Protein AF-A0AAN9W3Y9-F1 (afdb_monomer)

Nearest PDB structures (foldseek):
  2h1z-assembly1_A  TM=6.717E-01  e=9.725E-01  Hadronyche versuta
  8e1z-assembly2_B  TM=3.788E-01  e=1.499E-01  Plasmodium falciparum
  8d5a-assembly1_C  TM=2.748E-01  e=4.518E+00  Severe acute respiratory syndrome coronavirus 2

Sequence (240 aa):
MSLVCRLLEVGAVTRLLPKFPVCLLTHLLNYNVTKTMSKLNMAHFSSMLLVLIFQISLLSAQQGHECSKDRPCGIHQNCYVGYCVCDPGYIRESRNCFPVRKYGEGCYYDEQCIDHRMSCQEETTENNNTRKTCRCDKFHEWNEVTQDCVNTVNITVLLDSLVGKDISVGVMKEADTVFQTLGWAGIAIIVLLVLVAVGLLIYGCCLYECYERCTRDSQTLSRCPPTCANYRRADFSSVT

pLDDT: mean 71.16, std 18.4, range [38.62, 95.81]

Structure (mmCIF, N/CA/C/O backbone):
data_AF-A0AAN9W3Y9-F1
#
_entry.id   AF-A0AAN9W3Y9-F1
#
loop_
_atom_site.group_PDB
_atom_site.id
_atom_site.type_symbol
_atom_site.label_atom_id
_atom_site.label_alt_id
_atom_site.label_comp_id
_atom_site.label_asym_id
_atom_site.label_entity_id
_atom_site.label_seq_id
_atom_site.pdbx_PDB_ins_code
_atom_site.Cartn_x
_atom_site.Cartn_y
_atom_site.Cartn_z
_atom_site.occupancy
_atom_site.B_iso_or_equiv
_atom_site.auth_seq_id
_atom_site.auth_comp_id
_atom_site.auth_asym_id
_atom_site.auth_atom_id
_atom_site.pdbx_PDB_model_num
ATOM 1 N N . MET A 1 1 ? 18.340 14.248 -45.969 1.00 51.19 1 MET A N 1
ATOM 2 C CA . MET A 1 1 ? 18.880 14.958 -44.787 1.00 51.19 1 MET A CA 1
ATOM 3 C C . MET A 1 1 ? 17.744 15.146 -43.783 1.00 51.19 1 MET A C 1
ATOM 5 O O . MET A 1 1 ? 16.895 16.002 -44.001 1.00 51.19 1 MET A O 1
ATOM 9 N N . SER A 1 2 ? 17.646 14.277 -42.767 1.00 44.22 2 SER A N 1
ATOM 10 C CA . SER A 1 2 ? 16.580 14.365 -41.752 1.00 44.22 2 SER A CA 1
ATOM 11 C C . SER A 1 2 ? 16.676 15.707 -41.021 1.00 44.22 2 SER A C 1
ATOM 13 O O . SER A 1 2 ? 17.778 16.128 -40.659 1.00 44.22 2 SER A O 1
ATOM 15 N N . LEU A 1 3 ? 15.539 16.384 -40.827 1.00 50.84 3 LEU A N 1
ATOM 16 C CA . LEU A 1 3 ? 15.435 17.711 -40.203 1.00 50.84 3 LEU A CA 1
ATOM 17 C C . LEU A 1 3 ? 16.182 17.785 -38.854 1.00 50.84 3 LEU A C 1
ATOM 19 O O . LEU A 1 3 ? 16.678 18.840 -38.479 1.00 50.84 3 LEU A O 1
ATOM 23 N N . VAL A 1 4 ? 16.320 16.643 -38.171 1.00 53.28 4 VAL A N 1
ATOM 24 C CA . VAL A 1 4 ? 16.994 16.483 -36.876 1.00 53.28 4 VAL A CA 1
ATOM 25 C C . VAL A 1 4 ? 18.516 16.687 -36.956 1.00 53.28 4 VAL A C 1
ATOM 27 O O . VAL A 1 4 ? 19.040 17.453 -36.151 1.00 53.28 4 VAL A O 1
ATOM 30 N N . CYS A 1 5 ? 19.238 16.106 -37.935 1.00 51.50 5 CYS A N 1
ATOM 31 C CA . CYS A 1 5 ? 20.687 16.379 -38.060 1.00 51.50 5 CYS A CA 1
ATOM 32 C C . CYS A 1 5 ? 20.916 17.846 -38.543 1.00 51.50 5 CYS A C 1
ATOM 34 O O . CYS A 1 5 ? 21.934 18.435 -38.200 1.00 51.50 5 CYS A O 1
ATOM 36 N N . ARG A 1 6 ? 19.956 18.484 -39.253 1.00 55.88 6 ARG A N 1
ATOM 37 C CA . ARG A 1 6 ? 20.012 19.934 -39.587 1.00 55.88 6 ARG A CA 1
ATOM 38 C C . ARG A 1 6 ? 19.732 20.845 -38.390 1.00 55.88 6 ARG A C 1
ATOM 40 O O . ARG A 1 6 ? 20.367 21.880 -38.260 1.00 55.88 6 ARG A O 1
ATOM 47 N N . LEU A 1 7 ? 18.795 20.492 -37.513 1.00 50.19 7 LEU A N 1
ATOM 48 C CA . LEU A 1 7 ? 18.476 21.296 -36.325 1.00 50.19 7 LEU A CA 1
ATOM 49 C C . LEU A 1 7 ? 19.638 21.333 -35.319 1.00 50.19 7 LEU A C 1
ATOM 51 O O . LEU A 1 7 ? 19.843 22.358 -34.673 1.00 50.19 7 LEU A O 1
ATOM 55 N N . LEU A 1 8 ? 20.452 20.275 -35.261 1.00 49.50 8 LEU A N 1
ATOM 56 C CA . LEU A 1 8 ? 21.717 20.255 -34.514 1.00 49.50 8 LEU A CA 1
ATOM 57 C C . LEU A 1 8 ? 22.780 21.217 -35.081 1.00 49.50 8 LEU A C 1
ATOM 59 O O . LEU A 1 8 ? 23.588 21.733 -34.316 1.00 49.50 8 LEU A O 1
ATOM 63 N N . GLU A 1 9 ? 22.753 21.524 -36.381 1.00 48.84 9 GLU A N 1
ATOM 64 C CA . GLU A 1 9 ? 23.597 22.572 -36.985 1.00 48.84 9 GLU A CA 1
ATOM 65 C C . GLU A 1 9 ? 23.070 23.996 -36.734 1.00 48.84 9 GLU A C 1
ATOM 67 O O . GLU A 1 9 ? 23.839 24.956 -36.776 1.00 48.84 9 GLU A O 1
ATOM 72 N N . VAL A 1 10 ? 21.766 24.160 -36.480 1.00 50.09 10 VAL A N 1
ATOM 73 C CA . VAL A 1 10 ? 21.108 25.479 -36.372 1.00 50.09 10 VAL A CA 1
ATOM 74 C C . VAL A 1 10 ? 21.000 25.969 -34.914 1.00 50.09 10 VAL A C 1
ATOM 76 O O . VAL A 1 10 ? 20.687 27.136 -34.674 1.00 50.09 10 VAL A O 1
ATOM 79 N N . GLY A 1 11 ? 21.344 25.131 -33.928 1.00 43.09 11 GLY A N 1
ATOM 80 C CA . GLY A 1 11 ? 21.477 25.505 -32.515 1.00 43.09 11 GLY A CA 1
ATOM 81 C C . GLY A 1 11 ? 22.595 26.529 -32.280 1.00 43.09 11 GLY A C 1
ATOM 82 O O . GLY A 1 11 ? 23.762 26.189 -32.111 1.00 43.09 11 GLY A O 1
ATOM 83 N N . ALA A 1 12 ? 22.222 27.806 -32.274 1.00 42.72 12 ALA A N 1
ATOM 84 C CA . ALA A 1 12 ? 23.080 28.986 -32.270 1.00 42.72 12 ALA A CA 1
ATOM 85 C C . ALA A 1 12 ? 23.828 29.263 -30.943 1.00 42.72 12 ALA A C 1
ATOM 87 O O . ALA A 1 12 ? 23.683 30.340 -30.370 1.00 42.72 12 ALA A O 1
ATOM 88 N N . VAL A 1 13 ? 24.666 28.334 -30.465 1.00 42.97 13 VAL A N 1
ATOM 89 C CA . VAL A 1 13 ? 25.552 28.552 -29.290 1.00 42.97 13 VAL A CA 1
ATOM 90 C C . VAL A 1 13 ? 27.039 28.299 -29.605 1.00 42.97 13 VAL A C 1
ATOM 92 O O . VAL A 1 13 ? 27.888 28.295 -28.725 1.00 42.97 13 VAL A O 1
ATOM 95 N N . THR A 1 14 ? 27.418 28.152 -30.877 1.00 40.69 14 THR A N 1
ATOM 96 C CA . THR A 1 14 ? 28.811 27.826 -31.260 1.00 40.69 14 THR A CA 1
ATOM 97 C C . THR A 1 14 ? 29.412 28.745 -32.325 1.00 40.69 14 THR A C 1
ATOM 99 O O . THR A 1 14 ? 30.357 28.371 -33.012 1.00 40.69 14 THR A O 1
ATOM 102 N N . ARG A 1 15 ? 28.953 30.001 -32.441 1.00 42.53 15 ARG A N 1
ATOM 103 C CA . ARG A 1 15 ? 29.534 30.978 -33.393 1.00 42.53 15 ARG A CA 1
ATOM 104 C C . ARG A 1 15 ? 30.937 31.507 -33.036 1.00 42.53 15 ARG A C 1
ATOM 106 O O . ARG A 1 15 ? 31.424 32.389 -33.733 1.00 42.53 15 ARG A O 1
ATOM 113 N N . LEU A 1 16 ? 31.605 30.981 -32.007 1.00 40.59 16 LEU A N 1
ATOM 114 C CA . LEU A 1 16 ? 32.949 31.427 -31.597 1.00 40.59 16 LEU A CA 1
ATOM 115 C C . LEU A 1 16 ? 34.022 30.332 -31.568 1.00 40.59 16 LEU A C 1
ATOM 117 O O . LEU A 1 16 ? 35.158 30.619 -31.204 1.00 40.59 16 LEU A O 1
ATOM 121 N N . LEU A 1 17 ? 33.717 29.106 -31.997 1.00 38.62 17 LEU A N 1
ATOM 122 C CA . LEU A 1 17 ? 34.741 28.074 -32.159 1.00 38.62 17 LEU A CA 1
ATOM 123 C C . LEU A 1 17 ? 34.989 27.828 -33.653 1.00 38.62 17 LEU A C 1
ATOM 125 O O . LEU A 1 17 ? 34.027 27.642 -34.404 1.00 38.62 17 LEU A O 1
ATOM 129 N N . PRO A 1 18 ? 36.256 27.860 -34.115 1.00 41.28 18 PRO A N 1
ATOM 130 C CA . PRO A 1 18 ? 36.583 27.548 -35.499 1.00 41.28 18 PRO A CA 1
ATOM 131 C C . PRO A 1 18 ? 36.030 26.167 -35.835 1.00 41.28 18 PRO A C 1
ATOM 133 O O . PRO A 1 18 ? 35.966 25.309 -34.956 1.00 41.28 18 PRO A O 1
ATOM 136 N N . LYS A 1 19 ? 35.622 25.987 -37.099 1.00 44.31 19 LYS A N 1
ATOM 137 C CA . LYS A 1 19 ? 35.119 24.744 -37.706 1.00 44.31 19 LYS A CA 1
ATOM 138 C C . LYS A 1 19 ? 36.128 23.602 -37.535 1.00 44.31 19 LYS A C 1
ATOM 140 O O . LYS A 1 19 ? 36.778 23.175 -38.483 1.00 44.31 19 LYS A O 1
ATOM 145 N N . PHE A 1 20 ? 36.279 23.117 -36.315 1.00 42.59 20 PHE A N 1
ATOM 146 C CA . PHE A 1 20 ? 36.909 21.856 -36.032 1.00 42.59 20 PHE A CA 1
ATOM 147 C C . PHE A 1 20 ? 35.916 20.798 -36.490 1.00 42.59 20 PHE A C 1
ATOM 149 O O . PHE A 1 20 ? 34.738 20.879 -36.130 1.00 42.59 20 PHE A O 1
ATOM 156 N N . PRO A 1 21 ? 36.341 19.830 -37.311 1.00 50.56 21 PRO A N 1
ATOM 157 C CA . PRO A 1 21 ? 35.487 18.722 -37.677 1.00 50.56 21 PRO A CA 1
ATOM 158 C C . PRO A 1 21 ? 35.096 18.015 -36.382 1.00 50.56 21 PRO A C 1
ATOM 160 O O . PRO A 1 21 ? 35.896 17.295 -35.788 1.00 50.56 21 PRO A O 1
ATOM 163 N N . VAL A 1 22 ? 33.862 18.242 -35.932 1.00 47.38 22 VAL A N 1
ATOM 164 C CA . VAL A 1 22 ? 33.275 17.553 -34.780 1.00 47.38 22 VAL A CA 1
ATOM 165 C C . VAL A 1 22 ? 33.355 16.049 -35.020 1.00 47.38 22 VAL A C 1
ATOM 167 O O . VAL A 1 22 ? 33.666 15.332 -34.086 1.00 47.38 22 VAL A O 1
ATOM 170 N N . CYS A 1 23 ? 33.277 15.603 -36.283 1.00 45.44 23 CYS A N 1
ATOM 171 C CA . CYS A 1 23 ? 33.573 14.232 -36.701 1.00 45.44 23 CYS A CA 1
ATOM 172 C C . CYS A 1 23 ? 35.001 13.754 -36.395 1.00 45.44 23 CYS A C 1
ATOM 174 O O . CYS A 1 23 ? 35.177 12.575 -36.114 1.00 45.44 23 CYS A O 1
ATOM 176 N N . LEU A 1 24 ? 36.021 14.619 -36.450 1.00 46.16 24 LEU A N 1
ATOM 177 C CA . LEU A 1 24 ? 37.417 14.271 -36.155 1.00 46.16 24 LEU A CA 1
ATOM 178 C C . LEU A 1 24 ? 37.706 14.325 -34.653 1.00 46.16 24 LEU A C 1
ATOM 180 O O . LEU A 1 24 ? 38.486 13.517 -34.166 1.00 46.16 24 LEU A O 1
ATOM 184 N N . LEU A 1 25 ? 37.062 15.236 -33.913 1.00 46.44 25 LEU A N 1
ATOM 185 C CA . LEU A 1 25 ? 37.156 15.269 -32.453 1.00 46.44 25 LEU A CA 1
ATOM 186 C C . LEU A 1 25 ? 36.370 14.108 -31.833 1.00 46.44 25 LEU A C 1
ATOM 188 O O . LEU A 1 25 ? 36.886 13.461 -30.927 1.00 46.44 25 LEU A O 1
ATOM 192 N N . THR A 1 26 ? 35.199 13.753 -32.380 1.00 49.53 26 THR A N 1
ATOM 193 C CA . THR A 1 26 ? 34.568 12.465 -32.090 1.00 49.53 26 THR A CA 1
ATOM 194 C C . THR A 1 26 ? 35.439 11.339 -32.598 1.00 49.53 26 THR A C 1
ATOM 196 O O . THR A 1 26 ? 35.610 10.413 -31.847 1.00 49.53 26 THR A O 1
ATOM 199 N N . HIS A 1 27 ? 36.089 11.375 -33.764 1.00 49.50 27 HIS A N 1
ATOM 200 C CA . HIS A 1 27 ? 37.000 10.285 -34.143 1.00 49.50 27 HIS A CA 1
ATOM 201 C C . HIS A 1 27 ? 38.214 10.160 -33.220 1.00 49.50 27 HIS A C 1
ATOM 203 O O . HIS A 1 27 ? 38.651 9.044 -33.012 1.00 49.50 27 HIS A O 1
ATOM 209 N N . LEU A 1 28 ? 38.756 11.235 -32.643 1.00 46.84 28 LEU A N 1
ATOM 210 C CA . LEU A 1 28 ? 39.920 11.189 -31.748 1.00 46.84 28 LEU A CA 1
ATOM 211 C C . LEU A 1 28 ? 39.535 10.822 -30.310 1.00 46.84 28 LEU A C 1
ATOM 213 O O . LEU A 1 28 ? 40.191 9.973 -29.704 1.00 46.84 28 LEU A O 1
ATOM 217 N N . LEU A 1 29 ? 38.436 11.378 -29.789 1.00 46.56 29 LEU A N 1
ATOM 218 C CA . LEU A 1 29 ? 37.853 10.951 -28.514 1.00 46.56 29 LEU A CA 1
ATOM 219 C C . LEU A 1 29 ? 37.338 9.515 -28.624 1.00 46.56 29 LEU A C 1
ATOM 221 O O . LEU A 1 29 ? 37.625 8.699 -27.760 1.00 46.56 29 LEU A O 1
ATOM 225 N N . ASN A 1 30 ? 36.690 9.159 -29.730 1.00 45.97 30 ASN A N 1
ATOM 226 C CA . ASN A 1 30 ? 36.226 7.809 -30.011 1.00 45.97 30 ASN A CA 1
ATOM 227 C C . ASN A 1 30 ? 37.384 6.890 -30.397 1.00 45.97 30 ASN A C 1
ATOM 229 O O . ASN A 1 30 ? 37.243 5.720 -30.147 1.00 45.97 30 ASN A O 1
ATOM 233 N N . TYR A 1 31 ? 38.542 7.314 -30.914 1.00 44.75 31 TYR A N 1
ATOM 234 C CA . TYR A 1 31 ? 39.675 6.398 -31.156 1.00 44.75 31 TYR A CA 1
ATOM 235 C C . TYR A 1 31 ? 40.384 6.039 -29.850 1.00 44.75 31 TYR A C 1
ATOM 237 O O . TYR A 1 31 ? 40.723 4.879 -29.649 1.00 44.75 31 TYR A O 1
ATOM 245 N N . ASN A 1 32 ? 40.533 6.978 -28.909 1.00 42.16 32 ASN A N 1
ATOM 246 C CA . ASN A 1 32 ? 41.051 6.642 -27.579 1.00 42.16 32 ASN A CA 1
ATOM 247 C C . ASN A 1 32 ? 40.013 5.916 -26.708 1.00 42.16 32 ASN A C 1
ATOM 249 O O . ASN A 1 32 ? 40.383 4.975 -26.003 1.00 42.16 32 ASN A O 1
ATOM 253 N N . VAL A 1 33 ? 38.723 6.262 -26.813 1.00 48.00 33 VAL A N 1
ATOM 254 C CA . VAL A 1 33 ? 37.630 5.578 -26.099 1.00 48.00 33 VAL A CA 1
ATOM 255 C C . VAL A 1 33 ? 37.270 4.238 -26.746 1.00 48.00 33 VAL A C 1
ATOM 257 O O . VAL A 1 33 ? 37.051 3.293 -26.017 1.00 48.00 33 VAL A O 1
ATOM 260 N N . THR A 1 34 ? 37.304 4.055 -28.069 1.00 41.84 34 THR A N 1
ATOM 261 C CA . THR A 1 34 ? 37.117 2.735 -28.725 1.00 41.84 34 THR A CA 1
ATOM 262 C C . THR A 1 34 ? 38.372 1.890 -28.714 1.00 41.84 34 THR A C 1
ATOM 264 O O . THR A 1 34 ? 38.258 0.677 -28.786 1.00 41.84 34 THR A O 1
ATOM 267 N N . LYS A 1 35 ? 39.581 2.432 -28.559 1.00 44.78 35 LYS A N 1
ATOM 268 C CA . LYS A 1 35 ? 40.756 1.583 -28.306 1.00 44.78 35 LYS A CA 1
ATOM 269 C C . LYS A 1 35 ? 40.774 1.054 -26.868 1.00 44.78 35 LYS A C 1
ATOM 271 O O . LYS A 1 35 ? 41.280 -0.041 -26.633 1.00 44.78 35 LYS A O 1
ATOM 276 N N . THR A 1 36 ? 40.161 1.776 -25.926 1.00 46.09 36 THR A N 1
ATOM 277 C CA . THR A 1 36 ? 39.911 1.284 -24.560 1.00 46.09 36 THR A CA 1
ATOM 278 C C . THR A 1 36 ? 38.614 0.464 -24.451 1.00 46.09 36 THR A C 1
ATOM 280 O O . THR A 1 36 ? 38.612 -0.553 -23.765 1.00 46.09 36 THR A O 1
ATOM 283 N N . MET A 1 37 ? 37.561 0.791 -25.208 1.00 41.16 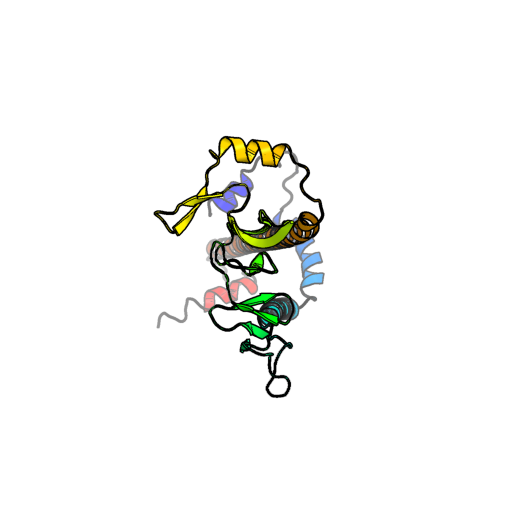37 MET A N 1
ATOM 284 C CA . MET A 1 37 ? 36.272 0.079 -25.228 1.00 41.16 37 MET A CA 1
ATOM 285 C C . MET A 1 37 ? 36.172 -1.067 -26.240 1.00 41.16 37 MET A C 1
ATOM 287 O O . MET A 1 37 ? 35.372 -1.957 -26.026 1.00 41.16 37 MET A O 1
ATOM 291 N N . SER A 1 38 ? 36.994 -1.151 -27.290 1.00 44.69 38 SER A N 1
ATOM 292 C CA . SER A 1 38 ? 37.048 -2.355 -28.151 1.00 44.69 38 SER A CA 1
ATOM 293 C C . SER A 1 38 ? 37.848 -3.490 -27.515 1.00 44.69 38 SER A C 1
ATOM 295 O O . SER A 1 38 ? 37.688 -4.640 -27.911 1.00 44.69 38 SER A O 1
ATOM 297 N N . LYS A 1 39 ? 38.649 -3.198 -26.479 1.00 47.09 39 LYS A N 1
ATOM 298 C CA . LYS A 1 39 ? 39.138 -4.218 -25.538 1.00 47.09 39 LYS A CA 1
ATOM 299 C C . LYS A 1 39 ? 38.108 -4.575 -24.467 1.00 47.09 39 LYS A C 1
ATOM 301 O O . LYS A 1 39 ? 38.186 -5.659 -23.896 1.00 47.09 39 LYS A O 1
ATOM 306 N N . LEU A 1 40 ? 37.131 -3.706 -24.217 1.00 46.84 40 LEU A N 1
ATOM 307 C CA . LEU A 1 40 ? 35.976 -4.011 -23.384 1.00 46.84 40 LEU A CA 1
ATOM 308 C C . LEU A 1 40 ? 34.909 -4.675 -24.269 1.00 46.84 40 LEU A C 1
ATOM 310 O O . LEU A 1 40 ? 33.970 -4.037 -24.728 1.00 46.84 40 LEU A O 1
ATOM 314 N N . ASN A 1 41 ? 35.124 -5.960 -24.572 1.00 52.41 41 ASN A N 1
ATOM 315 C CA . ASN A 1 41 ? 34.260 -6.805 -25.403 1.00 52.41 41 ASN A CA 1
ATOM 316 C C . ASN A 1 41 ? 32.779 -6.383 -25.358 1.00 52.41 41 ASN A C 1
ATOM 318 O O . ASN A 1 41 ? 32.174 -6.386 -24.287 1.00 52.41 41 ASN A O 1
ATOM 322 N N . MET A 1 42 ? 32.146 -6.158 -26.515 1.00 54.19 42 MET A N 1
ATOM 323 C CA . MET A 1 42 ? 30.677 -6.065 -26.595 1.00 54.19 42 MET A CA 1
ATOM 324 C C . MET A 1 42 ? 29.980 -7.285 -25.956 1.00 54.19 42 MET A C 1
ATOM 326 O O . MET A 1 42 ? 28.866 -7.167 -25.450 1.00 54.19 42 MET A O 1
ATOM 330 N N . ALA A 1 43 ? 30.663 -8.436 -25.893 1.00 54.66 43 ALA A N 1
ATOM 331 C CA . ALA A 1 43 ? 30.210 -9.609 -25.148 1.00 54.66 43 ALA A CA 1
ATOM 332 C C . ALA A 1 43 ? 30.074 -9.353 -23.632 1.00 54.66 43 ALA A C 1
ATOM 334 O O . ALA A 1 43 ? 29.143 -9.863 -23.016 1.00 54.66 43 ALA A O 1
ATOM 335 N N . HIS A 1 44 ? 30.934 -8.523 -23.029 1.00 55.00 44 HIS A N 1
ATOM 336 C CA . HIS A 1 44 ? 30.815 -8.143 -21.619 1.00 55.00 44 HIS A CA 1
ATOM 337 C C . HIS A 1 44 ? 29.645 -7.191 -21.369 1.00 55.00 44 HIS A C 1
AT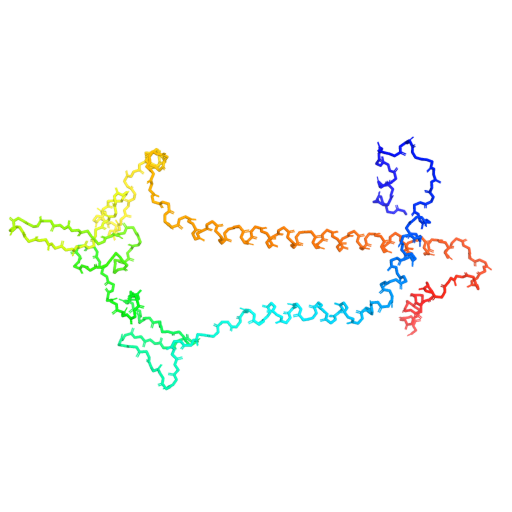OM 339 O O . HIS A 1 44 ? 29.006 -7.309 -20.332 1.00 55.00 44 HIS A O 1
ATOM 345 N N . PHE A 1 45 ? 29.313 -6.300 -22.307 1.00 58.94 45 PHE A N 1
ATOM 346 C CA . PHE A 1 45 ? 28.168 -5.395 -22.149 1.00 58.94 45 PHE A CA 1
ATOM 347 C C . PHE A 1 45 ? 26.828 -6.129 -22.291 1.00 58.94 45 PHE A C 1
ATOM 349 O O . PHE A 1 45 ? 25.928 -5.927 -21.480 1.00 58.94 45 PHE A O 1
ATOM 356 N N . SER A 1 46 ? 26.715 -7.040 -23.264 1.00 61.62 46 SER A N 1
ATOM 357 C CA . SER A 1 46 ? 25.545 -7.919 -23.396 1.00 61.62 46 SER A CA 1
ATOM 358 C C . SER A 1 46 ? 25.412 -8.868 -22.197 1.00 61.62 46 SER A C 1
ATOM 360 O O . SER A 1 46 ? 24.315 -9.035 -21.668 1.00 61.62 46 SER A O 1
ATOM 362 N N . SER A 1 47 ? 26.529 -9.411 -21.699 1.00 65.12 47 SER A N 1
ATOM 363 C CA . SER A 1 47 ? 26.566 -10.229 -20.482 1.00 65.12 47 SER A CA 1
ATOM 364 C C . SER A 1 47 ? 26.158 -9.439 -19.234 1.00 65.12 47 SER A C 1
ATOM 366 O O . SER A 1 47 ? 25.342 -9.924 -18.460 1.00 65.12 47 SER A O 1
ATOM 368 N N . MET A 1 48 ? 26.653 -8.213 -19.056 1.00 68.12 48 MET A N 1
ATOM 369 C CA . MET A 1 48 ? 26.300 -7.345 -17.926 1.00 68.12 48 MET A CA 1
ATOM 370 C C . MET A 1 48 ? 24.826 -6.930 -17.958 1.00 68.12 48 MET A C 1
ATOM 372 O O . MET A 1 48 ? 24.177 -6.920 -16.915 1.00 68.12 48 MET A O 1
ATOM 376 N N . LEU A 1 49 ? 24.274 -6.648 -19.143 1.00 68.81 49 LEU A N 1
ATOM 377 C CA . LEU A 1 49 ? 22.854 -6.334 -19.311 1.00 68.81 49 LEU A CA 1
ATOM 378 C C . LEU A 1 49 ? 21.968 -7.549 -19.003 1.00 68.81 49 LEU A C 1
ATOM 380 O O . LEU A 1 49 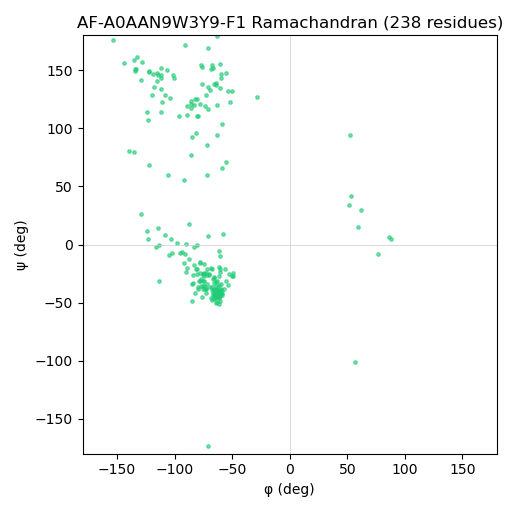? 20.963 -7.411 -18.313 1.00 68.81 49 LEU A O 1
ATOM 384 N N . LEU A 1 50 ? 22.361 -8.744 -19.456 1.00 68.38 50 LEU A N 1
ATOM 385 C CA . LEU A 1 50 ? 21.663 -9.986 -19.120 1.00 68.38 50 LEU A CA 1
ATOM 386 C C . LEU A 1 50 ? 21.744 -10.291 -17.625 1.00 68.38 50 LEU A C 1
ATOM 388 O O . LEU A 1 50 ? 20.734 -10.676 -17.052 1.00 68.38 50 LEU A O 1
ATOM 392 N N . VAL A 1 51 ? 22.891 -10.060 -16.977 1.00 71.06 51 VAL A N 1
ATOM 393 C CA . VAL A 1 51 ? 23.033 -10.192 -15.518 1.00 71.06 51 VAL A CA 1
ATOM 394 C C . VAL A 1 51 ? 22.126 -9.195 -14.797 1.00 71.06 51 VAL A C 1
ATOM 396 O O . VAL A 1 51 ? 21.438 -9.594 -13.869 1.00 71.06 51 VAL A O 1
ATOM 399 N N . LEU A 1 52 ? 22.037 -7.940 -15.244 1.00 67.94 52 LEU A N 1
ATOM 400 C CA . LEU A 1 52 ? 21.112 -6.946 -14.682 1.00 67.94 52 LEU A CA 1
ATOM 401 C C . LEU A 1 52 ? 19.642 -7.365 -14.829 1.00 67.94 52 LEU A C 1
ATOM 403 O O . LEU A 1 52 ? 18.894 -7.301 -13.857 1.00 67.94 52 LEU A O 1
ATOM 407 N N . ILE A 1 53 ? 19.237 -7.860 -16.002 1.00 67.50 53 ILE A N 1
ATOM 408 C CA . ILE A 1 53 ? 17.880 -8.383 -16.236 1.00 67.50 53 ILE A CA 1
ATOM 409 C C . ILE A 1 53 ? 17.613 -9.615 -15.354 1.00 67.50 53 ILE A C 1
ATOM 411 O O . ILE A 1 53 ? 16.528 -9.744 -14.786 1.00 67.50 53 ILE A O 1
ATOM 415 N N . PHE A 1 54 ? 18.606 -10.493 -15.180 1.00 57.97 54 PHE A N 1
ATOM 416 C CA . PHE A 1 54 ? 18.502 -11.668 -14.312 1.00 57.97 54 PHE A CA 1
ATOM 417 C C . PHE A 1 54 ? 18.393 -11.285 -12.833 1.00 57.97 54 PHE A C 1
ATOM 419 O O . PHE A 1 54 ? 17.597 -11.880 -12.119 1.00 57.97 54 PHE A O 1
ATOM 426 N N . GLN A 1 55 ? 19.132 -10.270 -12.376 1.00 59.91 55 GLN A N 1
ATOM 427 C CA . GLN A 1 55 ? 19.049 -9.768 -11.001 1.00 59.91 55 GLN A CA 1
ATOM 428 C C . GLN A 1 55 ? 17.687 -9.116 -10.729 1.00 59.91 55 GLN A C 1
ATOM 430 O O . GLN A 1 55 ? 17.065 -9.418 -9.716 1.00 59.91 55 GLN A O 1
ATOM 435 N N . ILE A 1 56 ? 17.165 -8.308 -11.660 1.00 57.97 56 ILE A N 1
ATOM 436 C CA . ILE A 1 56 ? 15.820 -7.711 -11.546 1.00 57.97 56 ILE A CA 1
ATOM 437 C C . ILE A 1 56 ? 14.735 -8.802 -11.506 1.00 57.97 56 ILE A C 1
ATOM 439 O O . ILE A 1 56 ? 13.771 -8.685 -10.755 1.00 57.97 56 ILE A O 1
ATOM 443 N N . SER A 1 57 ? 14.921 -9.891 -12.257 1.00 53.12 57 SER A N 1
ATOM 444 C CA . SER A 1 57 ? 14.015 -11.049 -12.246 1.00 53.12 57 SER A CA 1
ATOM 445 C C . SER A 1 57 ? 14.170 -11.924 -10.992 1.00 53.12 57 SER A C 1
ATOM 447 O O . SER A 1 57 ? 13.226 -12.599 -10.598 1.00 53.12 57 SER A O 1
ATOM 449 N N . LEU A 1 58 ? 15.340 -11.918 -10.342 1.00 50.72 58 LEU A N 1
ATOM 450 C CA . LEU A 1 58 ? 15.560 -12.601 -9.061 1.00 50.72 58 LEU A CA 1
ATOM 451 C C . LEU A 1 58 ? 14.909 -11.846 -7.893 1.00 50.72 58 LEU A C 1
ATOM 453 O O . LEU A 1 58 ? 14.459 -12.466 -6.934 1.00 50.72 58 LEU A O 1
ATOM 457 N N . LEU A 1 59 ? 14.824 -10.515 -7.982 1.00 51.94 59 LEU A N 1
ATOM 458 C CA . LEU A 1 59 ? 14.156 -9.669 -6.988 1.00 51.94 59 LEU A CA 1
ATOM 459 C C . LEU A 1 59 ? 12.627 -9.859 -6.956 1.00 51.94 59 LEU A C 1
ATOM 461 O O . LEU A 1 59 ? 12.011 -9.551 -5.938 1.00 51.94 59 LEU A O 1
ATOM 465 N N . SER A 1 60 ? 12.009 -10.391 -8.017 1.00 53.09 60 SER A N 1
ATOM 466 C CA . SER A 1 60 ? 10.555 -10.609 -8.086 1.00 53.09 60 SER A CA 1
ATOM 467 C C . SER A 1 60 ? 10.082 -11.975 -7.570 1.00 53.09 60 SER A C 1
ATOM 469 O O . SER A 1 60 ? 8.878 -12.221 -7.530 1.00 53.09 60 SER A O 1
ATOM 471 N N . ALA A 1 61 ? 10.985 -12.840 -7.101 1.00 51.09 61 ALA A N 1
ATOM 472 C CA . ALA A 1 61 ? 10.636 -14.088 -6.423 1.00 51.09 61 ALA A CA 1
ATOM 473 C C . ALA A 1 61 ? 10.881 -13.978 -4.908 1.00 51.09 61 ALA A C 1
ATOM 475 O O . ALA A 1 61 ? 11.676 -14.723 -4.337 1.00 51.09 61 ALA A O 1
ATOM 476 N N . GLN A 1 62 ? 10.209 -13.038 -4.233 1.00 57.94 62 GLN A N 1
ATOM 477 C CA . GLN A 1 62 ? 10.142 -13.044 -2.768 1.00 57.94 62 GLN A CA 1
ATOM 478 C C . GLN A 1 62 ? 9.235 -14.193 -2.313 1.00 57.94 62 GLN A C 1
ATOM 480 O O . GLN A 1 62 ? 8.032 -14.036 -2.126 1.00 57.94 62 GLN A O 1
ATOM 485 N N . GLN A 1 63 ? 9.814 -15.384 -2.192 1.00 63.97 63 GLN A N 1
ATOM 486 C CA . GLN A 1 63 ? 9.161 -16.507 -1.541 1.00 63.97 63 GLN A CA 1
ATOM 487 C C . GLN A 1 63 ? 9.318 -16.332 -0.028 1.00 63.97 63 GLN A C 1
ATOM 489 O O . GLN A 1 63 ? 10.432 -16.155 0.470 1.00 63.97 63 GLN A O 1
ATOM 494 N N . GLY A 1 64 ? 8.206 -16.340 0.704 1.00 69.94 64 GLY A N 1
ATOM 495 C CA . GLY A 1 64 ? 8.235 -16.214 2.155 1.00 69.94 64 GLY A CA 1
ATOM 496 C C . GLY A 1 64 ? 8.887 -17.431 2.804 1.00 69.94 64 GLY A C 1
ATOM 497 O O . GLY A 1 64 ? 8.846 -18.542 2.276 1.00 69.94 64 GLY A O 1
ATOM 498 N N . HIS A 1 65 ? 9.482 -17.232 3.976 1.00 81.38 65 HIS A N 1
ATOM 499 C CA . HIS A 1 65 ? 10.025 -18.315 4.803 1.00 81.38 65 HIS A CA 1
ATOM 500 C C . HIS A 1 65 ? 9.277 -18.466 6.138 1.00 81.38 65 HIS A C 1
ATOM 502 O O . HIS A 1 65 ? 9.772 -19.127 7.053 1.00 81.38 65 HIS A O 1
ATOM 508 N N . GLU A 1 66 ? 8.094 -17.856 6.275 1.00 83.19 66 GLU A N 1
ATOM 509 C CA . GLU A 1 66 ? 7.289 -17.934 7.500 1.00 83.19 66 GLU A CA 1
ATOM 510 C C . GLU A 1 66 ? 6.641 -19.310 7.672 1.00 83.19 66 GLU A C 1
ATOM 512 O O . GLU A 1 66 ? 6.578 -19.813 8.793 1.00 83.19 66 GLU A O 1
ATOM 517 N N . CYS A 1 67 ? 6.200 -19.935 6.576 1.00 86.50 67 CYS A N 1
ATOM 518 C CA . CYS A 1 67 ? 5.532 -21.231 6.614 1.00 86.50 67 CYS A CA 1
ATOM 519 C C . CYS A 1 67 ? 6.039 -22.212 5.560 1.00 86.50 67 CYS A C 1
ATOM 521 O O . CYS A 1 67 ? 6.474 -21.846 4.470 1.00 86.50 67 CYS A O 1
ATOM 523 N N . SER A 1 68 ? 5.980 -23.493 5.913 1.00 87.75 68 SER A N 1
ATOM 524 C CA . SER A 1 68 ? 6.322 -24.630 5.057 1.00 87.75 68 SER A CA 1
ATOM 525 C C . SER A 1 68 ? 5.545 -25.862 5.528 1.00 87.75 68 SER A C 1
ATOM 527 O O . SER A 1 68 ? 4.882 -25.823 6.563 1.00 87.75 68 SER A O 1
ATOM 529 N N . LYS A 1 69 ? 5.661 -26.985 4.814 1.00 81.31 69 LYS A N 1
ATOM 530 C CA . LYS A 1 69 ? 5.090 -28.272 5.247 1.00 81.31 69 LYS A CA 1
ATOM 531 C C . LYS A 1 69 ? 5.533 -28.660 6.664 1.00 81.31 69 LYS A C 1
ATOM 533 O O . LYS A 1 69 ? 4.730 -29.194 7.418 1.00 81.31 69 LYS A O 1
ATOM 538 N N . ASP A 1 70 ? 6.768 -28.321 7.033 1.00 84.00 70 ASP A N 1
ATOM 539 C CA . ASP A 1 70 ? 7.348 -28.634 8.348 1.00 84.00 70 ASP A CA 1
ATOM 540 C C . ASP A 1 70 ? 7.122 -27.531 9.398 1.00 84.00 70 ASP A C 1
ATOM 542 O O . ASP A 1 70 ? 7.448 -27.699 10.572 1.00 84.00 70 ASP A O 1
ATOM 546 N N . ARG A 1 71 ? 6.595 -26.373 8.983 1.00 84.88 71 ARG A N 1
ATOM 547 C CA . ARG A 1 71 ? 6.304 -25.218 9.843 1.00 84.88 71 ARG A CA 1
ATOM 548 C C . ARG A 1 71 ? 4.917 -24.682 9.487 1.00 84.88 71 ARG A C 1
ATOM 550 O O . ARG A 1 71 ? 4.827 -23.734 8.701 1.00 84.88 71 ARG A O 1
ATOM 557 N N . PRO A 1 72 ? 3.846 -25.319 9.989 1.00 86.62 72 PRO A N 1
ATOM 558 C CA . PRO A 1 72 ? 2.492 -24.862 9.721 1.00 86.62 72 PRO A CA 1
ATOM 559 C C . PRO A 1 72 ? 2.236 -23.506 10.387 1.00 86.62 72 PRO A C 1
ATOM 561 O O . PRO A 1 72 ? 2.872 -23.150 11.382 1.00 86.62 72 PRO A O 1
ATOM 564 N N . CYS A 1 73 ? 1.291 -22.757 9.824 1.00 88.62 73 CYS A N 1
ATOM 565 C CA . CYS A 1 73 ? 0.814 -21.512 10.413 1.00 88.62 73 CYS A CA 1
ATOM 566 C C . CYS A 1 73 ? -0.021 -21.760 11.681 1.00 88.62 73 CYS A C 1
ATOM 568 O O . CYS A 1 73 ? -0.372 -22.898 12.000 1.00 88.62 73 CYS A O 1
ATOM 570 N N . GLY A 1 74 ? -0.316 -20.687 12.419 1.00 86.62 74 GLY A N 1
ATOM 571 C CA . GLY A 1 74 ? -1.148 -20.732 13.619 1.00 86.62 74 GLY A CA 1
ATOM 572 C C . GLY A 1 74 ? -2.632 -20.999 13.336 1.00 86.62 74 GLY A C 1
ATOM 573 O O . GLY A 1 74 ? -3.050 -21.277 12.215 1.00 86.62 74 GLY A O 1
ATOM 574 N N . ILE A 1 75 ? -3.453 -20.904 14.383 1.00 86.62 75 ILE A N 1
ATOM 575 C CA . ILE A 1 75 ? -4.910 -21.071 14.286 1.00 86.62 75 ILE A CA 1
ATOM 576 C C . ILE A 1 75 ? -5.497 -19.917 13.451 1.00 86.62 75 ILE A C 1
ATOM 578 O O . ILE A 1 75 ? -5.096 -18.767 13.629 1.00 86.62 75 ILE A O 1
ATOM 582 N N . HIS A 1 76 ? -6.450 -20.229 12.565 1.00 90.19 76 HIS A N 1
ATOM 583 C CA . HIS A 1 76 ? -7.057 -19.299 11.599 1.00 90.19 76 HIS A CA 1
ATOM 584 C C . HIS A 1 76 ? -6.075 -18.707 10.575 1.00 90.19 76 HIS A C 1
ATOM 586 O O . HIS A 1 76 ? -6.244 -17.568 10.137 1.00 90.19 76 HIS A O 1
ATOM 592 N N . GLN A 1 77 ? -5.023 -19.452 10.221 1.00 91.69 77 GLN A N 1
ATOM 593 C CA . GLN A 1 77 ? -4.037 -19.046 9.222 1.00 91.69 77 GLN A CA 1
ATOM 594 C C . GLN A 1 77 ? -3.811 -20.131 8.176 1.00 91.69 77 GLN A C 1
ATOM 596 O O . GLN A 1 77 ? -3.667 -21.308 8.502 1.00 91.69 77 GLN A O 1
ATOM 601 N N . ASN A 1 78 ? -3.641 -19.701 6.930 1.00 90.12 78 ASN A N 1
ATOM 602 C CA . ASN A 1 78 ? -3.236 -20.539 5.813 1.00 90.12 78 ASN A CA 1
ATOM 603 C C . ASN A 1 78 ? -1.867 -20.110 5.285 1.00 90.12 78 ASN A C 1
ATOM 605 O O . ASN A 1 78 ? -1.510 -18.931 5.293 1.00 90.12 78 ASN A O 1
ATOM 609 N N . CYS A 1 79 ? -1.098 -21.083 4.800 1.00 89.31 79 CYS A N 1
ATOM 610 C CA . CYS A 1 79 ? 0.197 -20.828 4.185 1.00 89.31 79 CYS A CA 1
ATOM 611 C C . CYS A 1 79 ? 0.023 -20.500 2.697 1.00 89.31 79 CYS A C 1
ATOM 613 O O . CYS A 1 79 ? -0.416 -21.353 1.924 1.00 89.31 79 CYS A O 1
ATOM 615 N N . TYR A 1 80 ? 0.400 -19.290 2.285 1.00 87.31 80 TYR A N 1
ATOM 616 C CA . TYR A 1 80 ? 0.348 -18.839 0.896 1.00 87.31 80 TYR A CA 1
ATOM 617 C C . TYR A 1 80 ? 1.729 -18.357 0.445 1.00 87.31 80 TYR A C 1
ATOM 619 O O . TYR A 1 80 ? 2.259 -17.381 0.969 1.00 87.31 80 TYR A O 1
ATOM 627 N N . VAL A 1 81 ? 2.340 -19.069 -0.510 1.00 87.44 81 VAL A N 1
ATOM 628 C CA . VAL A 1 81 ? 3.666 -18.740 -1.085 1.00 87.44 81 VAL A CA 1
ATOM 629 C C . VAL A 1 81 ? 4.751 -18.532 -0.001 1.00 87.44 81 VAL A C 1
ATOM 631 O O . VAL A 1 81 ? 5.660 -17.720 -0.141 1.00 87.44 81 VAL A O 1
ATOM 634 N N . GLY A 1 82 ? 4.659 -19.284 1.102 1.00 84.94 82 GLY A N 1
ATOM 635 C CA . GLY A 1 82 ? 5.614 -19.223 2.215 1.00 84.94 82 GLY A CA 1
ATOM 636 C C . GLY A 1 82 ? 5.335 -18.149 3.275 1.00 84.94 82 GLY A C 1
ATOM 637 O O . GLY A 1 82 ? 6.141 -17.986 4.192 1.00 84.94 82 GLY A O 1
ATOM 638 N N . TYR A 1 83 ? 4.198 -17.451 3.194 1.00 86.88 83 TYR A N 1
ATOM 639 C CA . TYR A 1 83 ? 3.712 -16.502 4.203 1.00 86.88 83 TYR A CA 1
ATOM 640 C C . TYR A 1 83 ? 2.456 -17.018 4.911 1.00 86.88 83 TYR A C 1
ATOM 642 O O . TYR A 1 83 ? 1.609 -17.656 4.282 1.00 86.88 83 TYR A O 1
ATOM 650 N N . CYS A 1 84 ? 2.306 -16.711 6.202 1.00 88.75 84 CYS A N 1
ATOM 651 C CA . CYS A 1 84 ? 1.070 -17.009 6.928 1.00 88.75 84 CYS A CA 1
ATOM 652 C C . CYS A 1 84 ? 0.050 -15.883 6.749 1.00 88.75 84 CYS A C 1
ATOM 654 O O . CYS A 1 84 ? 0.296 -14.737 7.131 1.00 88.75 84 CYS A O 1
ATOM 656 N N . VAL A 1 85 ? -1.113 -16.221 6.200 1.00 90.50 85 VAL A N 1
ATOM 657 C CA . VAL A 1 85 ? -2.214 -15.289 5.929 1.00 90.50 85 VAL A CA 1
ATOM 658 C C . VAL A 1 85 ? -3.431 -15.712 6.745 1.00 90.50 85 VAL A C 1
ATOM 660 O O . VAL A 1 85 ? -3.726 -16.902 6.810 1.00 90.50 85 VAL A O 1
ATOM 663 N N . CYS A 1 86 ? -4.122 -14.766 7.382 1.00 91.56 86 CYS A N 1
ATOM 664 C CA . CYS A 1 86 ? -5.334 -15.063 8.147 1.00 91.56 86 CYS A CA 1
ATOM 665 C C . CYS A 1 86 ? -6.499 -15.501 7.246 1.00 91.56 86 CYS A C 1
ATOM 667 O O . CYS A 1 86 ? -6.598 -15.077 6.093 1.00 91.56 86 CYS A O 1
ATOM 669 N N . ASP A 1 87 ? -7.397 -16.322 7.790 1.00 91.88 87 ASP A N 1
ATOM 670 C CA . ASP A 1 87 ? -8.658 -16.679 7.138 1.00 91.88 87 ASP A CA 1
ATOM 671 C C . ASP A 1 87 ? -9.544 -15.442 6.877 1.00 91.88 87 ASP A C 1
ATOM 673 O O . ASP A 1 87 ? -9.453 -14.441 7.597 1.00 91.88 87 ASP A O 1
ATOM 677 N N . PRO A 1 88 ? -10.456 -15.497 5.885 1.00 87.62 88 PRO A N 1
ATOM 678 C CA . PRO A 1 88 ? -11.432 -14.435 5.663 1.00 87.62 88 PRO A CA 1
ATOM 679 C C . PRO A 1 88 ? -12.230 -14.112 6.934 1.00 87.62 88 PRO A C 1
ATOM 681 O O . PRO A 1 88 ? -12.753 -15.007 7.597 1.00 87.62 88 PRO A O 1
ATOM 684 N N . GLY A 1 89 ? -12.347 -12.822 7.260 1.00 88.00 89 GLY A N 1
ATOM 685 C CA . GLY A 1 89 ? -12.998 -12.358 8.491 1.00 88.00 89 GLY A CA 1
ATOM 686 C C . GLY A 1 89 ? -12.069 -12.271 9.705 1.00 88.00 89 GLY A C 1
ATOM 687 O O . GLY A 1 89 ? -12.538 -11.938 10.793 1.00 88.00 89 GLY A O 1
ATOM 688 N N . TYR A 1 90 ? -10.768 -12.519 9.527 1.00 91.44 90 TYR A N 1
ATOM 689 C CA . TYR A 1 90 ? -9.740 -12.296 10.536 1.00 91.44 90 TYR A CA 1
ATOM 690 C C . TYR A 1 90 ? -8.666 -11.332 10.029 1.00 91.44 90 TYR A C 1
ATOM 692 O O . TYR A 1 90 ? -8.334 -11.323 8.844 1.00 91.44 90 TYR A O 1
ATOM 700 N N . ILE A 1 91 ? -8.087 -10.554 10.942 1.00 88.62 91 ILE A N 1
ATOM 701 C CA . ILE A 1 91 ? -6.968 -9.651 10.664 1.00 88.62 91 ILE A CA 1
ATOM 702 C C . ILE A 1 91 ? -5.706 -10.095 11.405 1.00 88.62 91 ILE A C 1
ATOM 704 O O . ILE A 1 91 ? -5.786 -10.653 12.505 1.00 88.62 91 ILE A O 1
ATOM 708 N N . ARG A 1 92 ? -4.543 -9.880 10.779 1.00 84.00 92 ARG A N 1
ATOM 709 C CA . ARG A 1 92 ? -3.238 -10.267 11.322 1.00 84.00 92 ARG A CA 1
ATOM 710 C C . ARG A 1 92 ? -2.681 -9.131 12.166 1.00 84.00 92 ARG A C 1
ATOM 712 O O . ARG A 1 92 ? -2.226 -8.146 11.611 1.00 84.00 92 ARG A O 1
ATOM 719 N N . GLU A 1 93 ? -2.612 -9.358 13.469 1.00 83.44 93 GLU A N 1
ATOM 720 C CA . GLU A 1 93 ? -1.877 -8.503 14.399 1.00 83.44 93 GLU A CA 1
ATOM 721 C C . GLU A 1 93 ? -0.683 -9.320 14.917 1.00 83.44 93 GLU A C 1
ATOM 723 O O . GLU A 1 93 ? -0.827 -10.363 15.574 1.00 83.44 93 GLU A O 1
ATOM 728 N N . SER A 1 94 ? 0.529 -8.890 14.565 1.00 79.56 94 SER A N 1
ATOM 729 C CA . SER A 1 94 ? 1.776 -9.618 14.832 1.00 79.56 94 SER A CA 1
ATOM 730 C C . SER A 1 94 ? 1.800 -11.056 14.256 1.00 79.56 94 SER A C 1
ATOM 732 O O . SER A 1 94 ? 2.060 -11.263 13.065 1.00 79.56 94 SER A O 1
ATOM 734 N N . ARG A 1 95 ? 1.572 -12.077 15.100 1.00 77.44 95 ARG A N 1
ATOM 735 C CA . ARG A 1 95 ? 1.554 -13.510 14.728 1.00 77.44 95 ARG A CA 1
ATOM 736 C C . ARG A 1 95 ? 0.195 -14.177 14.923 1.00 77.44 95 ARG A C 1
ATOM 738 O O . ARG A 1 95 ? 0.061 -15.356 14.605 1.00 77.44 95 ARG A O 1
ATOM 745 N N . ASN A 1 96 ? -0.793 -13.444 15.426 1.00 85.25 96 ASN A N 1
ATOM 746 C CA . ASN A 1 96 ? -2.110 -13.977 15.733 1.00 85.25 96 ASN A CA 1
ATOM 747 C C . ASN A 1 96 ? -3.150 -13.392 14.781 1.00 85.25 96 ASN A C 1
ATOM 749 O O . ASN A 1 96 ? -3.002 -12.277 14.281 1.00 85.25 96 ASN A O 1
ATOM 753 N N . CYS A 1 97 ? -4.202 -14.165 14.542 1.00 90.31 97 CYS A N 1
ATOM 754 C CA . CYS A 1 97 ? -5.358 -13.720 13.784 1.00 90.31 97 CYS A CA 1
ATOM 755 C C . CYS A 1 97 ? -6.496 -13.423 14.746 1.00 90.31 97 CYS A C 1
ATOM 757 O O . CYS A 1 97 ? -6.874 -14.275 15.552 1.00 90.31 97 CYS A O 1
ATOM 759 N N . PHE A 1 98 ? -7.042 -12.219 14.654 1.00 90.25 98 PHE A N 1
ATOM 760 C CA . PHE A 1 98 ? -8.170 -11.790 15.469 1.00 90.25 98 PHE A CA 1
ATOM 761 C C . PHE A 1 98 ? -9.407 -11.620 14.597 1.00 90.25 98 PHE A C 1
ATOM 763 O O . PHE A 1 98 ? -9.273 -11.185 13.455 1.00 90.25 98 PHE A O 1
ATOM 770 N N . PRO A 1 99 ? -10.604 -11.962 15.101 1.00 92.69 99 PRO A N 1
ATOM 771 C CA . PRO A 1 99 ? -11.829 -11.772 14.342 1.00 92.69 99 PRO A CA 1
ATOM 772 C C . PRO A 1 99 ? -12.058 -10.282 14.093 1.00 92.69 99 PRO A C 1
ATOM 774 O O . PRO A 1 99 ? -11.900 -9.465 15.004 1.00 92.69 99 PRO A O 1
ATOM 777 N N . VAL A 1 100 ? -12.461 -9.955 12.871 1.00 93.12 100 VAL A N 1
ATOM 778 C CA . VAL A 1 100 ? -12.868 -8.604 12.491 1.00 93.12 100 VAL A CA 1
ATOM 779 C C . VAL A 1 100 ? -14.125 -8.212 13.274 1.00 93.12 100 VAL A C 1
ATOM 781 O O . VAL A 1 100 ? -15.037 -9.018 13.470 1.00 93.12 100 VAL A O 1
ATOM 784 N N . ARG A 1 101 ? -14.155 -6.965 13.737 1.00 94.62 101 ARG A N 1
ATOM 785 C CA . ARG A 1 101 ? -15.153 -6.377 14.627 1.00 94.62 101 ARG A CA 1
ATOM 786 C C . ARG A 1 101 ? -15.921 -5.270 13.927 1.00 94.62 101 ARG A C 1
ATOM 788 O O . ARG A 1 101 ? -15.359 -4.475 13.173 1.00 94.62 101 ARG A O 1
ATOM 795 N N . LYS A 1 102 ? -17.221 -5.218 14.192 1.00 94.94 102 LYS A N 1
ATOM 796 C CA . LYS A 1 102 ? -18.117 -4.174 13.678 1.00 94.94 102 LYS A CA 1
ATOM 797 C C . LYS A 1 102 ? -18.212 -2.992 14.640 1.00 94.94 102 LYS A C 1
ATOM 799 O O . LYS A 1 102 ? -17.745 -3.058 15.776 1.00 94.94 102 LYS A O 1
ATOM 804 N N . TYR A 1 103 ? -18.857 -1.921 14.185 1.00 94.38 103 TYR A N 1
ATOM 805 C CA . TYR A 1 103 ? -19.164 -0.759 15.014 1.00 94.38 103 TYR A CA 1
ATOM 806 C C . TYR A 1 103 ? -19.841 -1.164 16.338 1.00 94.38 103 TYR A C 1
ATOM 808 O O . TYR A 1 103 ? -20.770 -1.972 16.352 1.00 94.38 103 TYR A O 1
ATOM 816 N N . GLY A 1 104 ? -19.354 -0.617 17.453 1.00 93.31 104 GLY A N 1
ATOM 817 C CA . GLY A 1 104 ? -19.839 -0.891 18.809 1.00 93.31 104 GLY A CA 1
ATOM 818 C C . GLY A 1 104 ? -19.393 -2.232 19.409 1.00 93.31 104 GLY A C 1
ATOM 819 O O . GLY A 1 104 ? -19.602 -2.469 20.601 1.00 93.31 104 GLY A O 1
ATOM 820 N N . GLU A 1 105 ? -18.755 -3.116 18.637 1.00 94.62 105 GLU A N 1
ATOM 821 C CA . GLU A 1 105 ? -18.220 -4.368 19.168 1.00 94.62 105 GLU A CA 1
ATOM 822 C C . GLU A 1 105 ? -16.922 -4.144 19.947 1.00 94.62 105 GLU A C 1
ATOM 824 O O . GLU A 1 105 ? -16.171 -3.200 19.703 1.00 94.62 105 GLU A O 1
ATOM 829 N N . GLY A 1 106 ? -16.655 -5.039 20.902 1.00 93.88 106 GLY A N 1
ATOM 830 C CA . GLY A 1 106 ? -15.444 -4.982 21.714 1.00 93.88 106 GLY A CA 1
ATOM 831 C C . GLY A 1 106 ? -14.196 -5.316 20.902 1.00 93.88 106 GLY A C 1
ATOM 832 O O . GLY A 1 106 ? -14.169 -6.333 20.207 1.00 93.88 106 GLY A O 1
ATOM 833 N N . CYS A 1 107 ? -13.160 -4.499 21.044 1.00 93.75 107 CYS A N 1
ATOM 834 C CA . CYS A 1 107 ? -11.896 -4.637 20.326 1.00 93.75 107 CYS A CA 1
ATOM 835 C C . CYS A 1 107 ? -10.706 -4.500 21.283 1.00 93.75 107 CYS A C 1
ATOM 837 O O . CYS A 1 107 ? -10.836 -3.980 22.393 1.00 93.75 107 CYS A O 1
ATOM 839 N N . TYR A 1 108 ? -9.543 -4.979 20.845 1.00 90.75 108 TYR A N 1
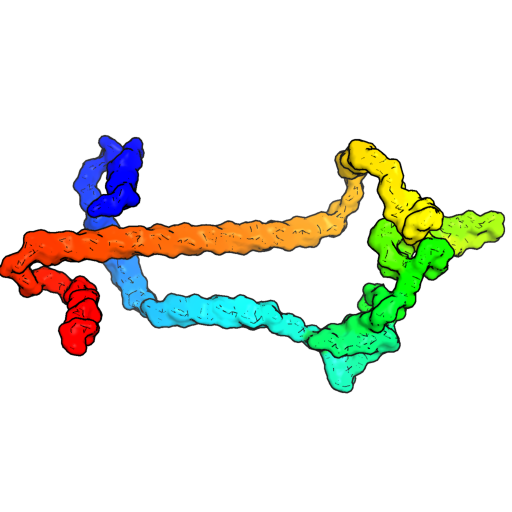ATOM 840 C CA . TYR A 1 108 ? -8.272 -4.798 21.561 1.00 90.75 108 TYR A CA 1
ATOM 841 C C . TYR A 1 108 ? -7.284 -3.907 20.803 1.00 90.75 108 TYR A C 1
ATOM 843 O O . TYR A 1 108 ? -6.506 -3.198 21.438 1.00 90.75 108 TYR A O 1
ATOM 851 N N . TYR A 1 109 ? -7.348 -3.939 19.470 1.00 89.69 109 TYR A N 1
ATOM 852 C CA . TYR A 1 109 ? -6.460 -3.234 18.547 1.00 89.69 109 TYR A CA 1
ATOM 853 C C . TYR A 1 109 ? -7.293 -2.542 17.466 1.00 89.69 109 TYR A C 1
ATOM 855 O O . TYR A 1 109 ? -8.368 -3.040 17.120 1.00 89.69 109 TYR A O 1
ATOM 863 N N . ASP A 1 110 ? -6.791 -1.429 16.929 1.00 89.81 110 ASP A N 1
ATOM 864 C CA . ASP A 1 110 ? -7.470 -0.637 15.889 1.00 89.81 110 ASP A CA 1
ATOM 865 C C . ASP A 1 110 ? -7.726 -1.459 14.623 1.00 89.81 110 ASP A C 1
ATOM 867 O O . ASP A 1 110 ? -8.803 -1.402 14.037 1.00 89.81 110 ASP A O 1
ATOM 871 N N . GLU A 1 111 ? -6.766 -2.310 14.275 1.00 89.31 111 GLU A N 1
ATOM 872 C CA . GLU A 1 111 ? -6.788 -3.181 13.102 1.00 89.31 111 GLU A CA 1
ATOM 873 C C . GLU A 1 111 ? -7.963 -4.169 13.122 1.00 89.31 111 GLU A C 1
ATOM 875 O O . GLU A 1 111 ? -8.406 -4.633 12.078 1.00 89.31 111 GLU A O 1
ATOM 880 N N . GLN A 1 112 ? -8.514 -4.488 14.300 1.00 91.69 112 GLN A N 1
ATOM 881 C CA . GLN A 1 112 ? -9.664 -5.389 14.401 1.00 91.69 112 GLN A CA 1
ATOM 882 C C . GLN A 1 112 ? -10.939 -4.788 13.814 1.00 91.69 112 GLN A C 1
ATOM 884 O O . GLN A 1 112 ? -11.853 -5.546 13.504 1.00 91.69 112 GLN A O 1
ATOM 889 N N . CYS A 1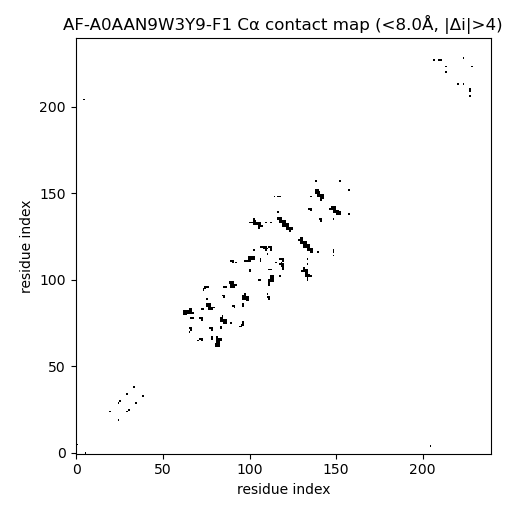 113 ? -11.043 -3.468 13.678 1.00 93.19 113 CYS A N 1
ATOM 890 C CA . CYS A 1 113 ? -12.256 -2.835 13.183 1.00 93.19 113 CYS A CA 1
ATOM 891 C C . CYS A 1 113 ? -12.395 -3.001 11.658 1.00 93.19 113 CYS A C 1
ATOM 893 O O . CYS A 1 113 ? -11.430 -2.893 10.910 1.00 93.19 113 CYS A O 1
ATOM 895 N N . ILE A 1 114 ? -13.614 -3.293 11.189 1.00 91.94 114 ILE A N 1
ATOM 896 C CA . ILE A 1 114 ? -13.890 -3.666 9.788 1.00 91.94 114 ILE A CA 1
ATOM 897 C C . ILE A 1 114 ? -13.578 -2.569 8.763 1.00 91.94 114 ILE A C 1
ATOM 899 O O . ILE A 1 114 ? -13.236 -2.879 7.623 1.00 91.94 114 ILE A O 1
ATOM 903 N N . ASP A 1 115 ? -13.716 -1.303 9.150 1.00 90.12 115 ASP A N 1
ATOM 904 C CA . ASP A 1 115 ? -13.454 -0.156 8.287 1.00 90.12 115 ASP A CA 1
ATOM 905 C C . ASP A 1 115 ? -12.214 0.589 8.794 1.00 90.12 115 ASP A C 1
ATOM 907 O O . ASP A 1 115 ? -12.102 0.876 9.981 1.00 90.12 115 ASP A O 1
ATOM 911 N N . HIS A 1 116 ? -11.305 0.949 7.887 1.00 89.12 116 HIS A N 1
ATOM 912 C CA . HIS A 1 116 ? -10.144 1.803 8.162 1.00 89.12 116 HIS A CA 1
ATOM 913 C C . HIS A 1 116 ? -10.486 3.178 8.765 1.00 89.12 116 HIS A C 1
ATOM 915 O O . HIS A 1 116 ? -9.626 3.813 9.368 1.00 89.12 116 HIS A O 1
ATOM 921 N N . ARG A 1 117 ? -11.729 3.644 8.596 1.00 92.38 117 ARG A N 1
ATOM 922 C CA . ARG A 1 117 ? -12.285 4.865 9.200 1.00 92.38 117 ARG A CA 1
ATOM 923 C C . ARG A 1 117 ? -12.732 4.654 10.648 1.00 92.38 117 ARG A C 1
ATOM 925 O O . ARG A 1 117 ? -13.256 5.576 11.272 1.00 92.38 117 ARG A O 1
ATOM 932 N N . MET A 1 118 ? -12.578 3.441 11.180 1.00 94.31 118 MET A N 1
ATOM 933 C CA . MET A 1 118 ? -12.843 3.094 12.571 1.00 94.31 118 MET A CA 1
ATOM 934 C C . MET A 1 118 ? -11.539 2.877 13.336 1.00 94.31 118 MET A C 1
ATOM 936 O O . MET A 1 118 ? -10.545 2.407 12.792 1.00 94.31 118 MET A O 1
ATOM 940 N N . SER A 1 119 ? -11.575 3.171 14.631 1.00 94.75 119 SER A N 1
ATOM 941 C CA . SER A 1 119 ? -10.508 2.862 15.576 1.00 94.75 119 SER A CA 1
ATOM 942 C C . SER A 1 119 ? -11.070 2.283 16.872 1.00 94.75 119 SER A C 1
ATOM 944 O O . SER A 1 119 ? -12.254 2.432 17.200 1.00 94.75 119 SER A O 1
ATOM 946 N N . CYS A 1 120 ? -10.217 1.580 17.607 1.00 94.12 120 CYS A N 1
ATOM 947 C CA . CYS A 1 120 ? -10.553 0.917 18.850 1.00 94.12 120 CYS A CA 1
ATOM 948 C C . CYS A 1 120 ? -10.437 1.903 20.017 1.00 94.12 120 CYS A C 1
ATOM 950 O O . CYS A 1 120 ? -9.372 2.098 20.606 1.00 94.12 120 CYS A O 1
ATOM 952 N N . GLN A 1 121 ? -11.552 2.546 20.358 1.00 94.12 121 GLN A N 1
ATOM 953 C CA . GLN A 1 121 ? -11.582 3.636 21.330 1.00 94.12 121 GLN A CA 1
ATOM 954 C C . GLN A 1 121 ? -12.071 3.167 22.699 1.00 94.12 121 GLN A C 1
ATOM 956 O O . GLN A 1 121 ? -12.957 2.318 22.815 1.00 94.12 121 GLN A O 1
ATOM 961 N N . GLU A 1 122 ? -11.481 3.736 23.750 1.00 93.19 122 GLU A N 1
ATOM 962 C CA . GLU A 1 122 ? -11.898 3.509 25.132 1.00 93.19 122 GLU A CA 1
ATOM 963 C C . GLU A 1 122 ? -13.149 4.331 25.444 1.00 93.19 122 GLU A C 1
ATOM 965 O O . GLU A 1 122 ? -13.139 5.558 25.364 1.00 93.19 122 GLU A O 1
ATOM 970 N N . GLU A 1 123 ? -14.223 3.647 25.828 1.00 86.50 123 GLU A N 1
ATOM 971 C CA . GLU A 1 123 ? -15.452 4.264 26.304 1.00 86.50 123 GLU A CA 1
ATOM 972 C C . GLU A 1 123 ? -15.617 3.982 27.800 1.00 86.50 123 GLU A C 1
ATOM 974 O O . GLU A 1 123 ? -15.634 2.828 28.250 1.00 86.50 123 GLU A O 1
ATOM 979 N N . THR A 1 124 ? -15.718 5.053 28.585 1.00 82.62 124 THR A N 1
ATOM 980 C CA . THR A 1 124 ? -16.002 4.964 30.017 1.00 82.62 124 THR A CA 1
ATOM 981 C C . THR A 1 124 ? -17.497 4.755 30.199 1.00 82.62 124 THR A C 1
ATOM 983 O O . THR A 1 124 ? -18.297 5.652 29.941 1.00 82.62 124 THR A O 1
ATOM 986 N N . THR A 1 125 ? -17.880 3.560 30.640 1.00 79.75 125 THR A N 1
ATOM 987 C CA . THR A 1 125 ? -19.281 3.247 30.952 1.00 79.75 125 THR A CA 1
ATOM 988 C C . THR A 1 125 ? -19.653 3.859 32.309 1.00 79.75 125 THR A C 1
ATOM 990 O O . THR A 1 125 ? -18.788 4.011 33.170 1.00 79.75 125 THR A O 1
ATOM 993 N N . GLU A 1 126 ? -20.939 4.141 32.540 1.00 78.44 126 GLU A N 1
ATOM 994 C CA . GLU A 1 126 ? -21.501 4.755 33.764 1.00 78.44 126 GLU A CA 1
ATOM 995 C C . GLU A 1 126 ? -21.045 4.088 35.084 1.00 78.44 126 GLU A C 1
ATOM 997 O O . GLU A 1 126 ? -20.947 4.738 36.120 1.00 78.44 126 GLU A O 1
ATOM 1002 N N . ASN A 1 127 ? -20.652 2.811 35.035 1.00 84.00 127 ASN A N 1
ATOM 1003 C CA . ASN A 1 127 ? -20.121 2.050 36.172 1.00 84.00 127 ASN A CA 1
ATOM 1004 C C . ASN A 1 127 ? -18.591 2.168 36.378 1.00 84.00 127 ASN A C 1
ATOM 1006 O O . ASN A 1 127 ? -18.011 1.303 37.029 1.00 84.00 127 ASN A O 1
ATOM 1010 N N . ASN A 1 128 ? -17.913 3.172 35.806 1.00 82.31 128 ASN A N 1
ATOM 1011 C CA . ASN A 1 128 ? -16.442 3.310 35.789 1.00 82.31 128 ASN A CA 1
ATOM 1012 C C . ASN A 1 128 ? -15.679 2.147 35.122 1.00 82.31 128 ASN A C 1
ATOM 1014 O O . ASN A 1 128 ? -14.461 2.038 35.261 1.00 82.31 128 ASN A O 1
ATOM 1018 N N . ASN A 1 129 ? -16.363 1.291 34.362 1.00 85.25 129 ASN A N 1
ATOM 1019 C CA . ASN A 1 129 ? -15.700 0.260 33.571 1.00 85.25 129 ASN A CA 1
ATOM 1020 C C . ASN A 1 129 ? -15.281 0.847 32.223 1.00 85.25 129 ASN A C 1
ATOM 1022 O O . ASN A 1 129 ? -16.119 1.351 31.469 1.00 85.25 129 ASN A O 1
ATOM 1026 N N . THR A 1 130 ? -13.992 0.754 31.909 1.00 86.19 130 THR A N 1
ATOM 1027 C CA . THR A 1 130 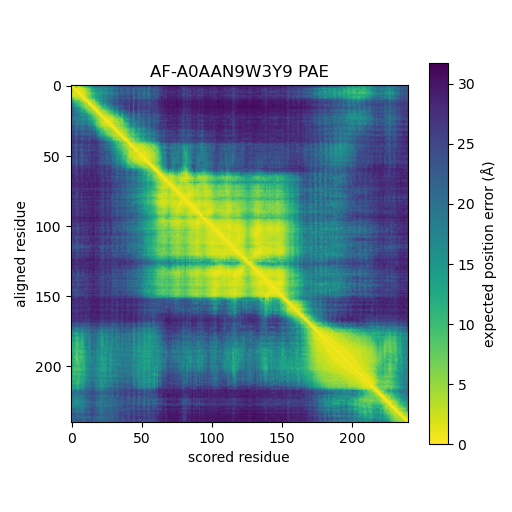? -13.460 1.100 30.591 1.00 86.19 130 THR A CA 1
ATOM 1028 C C . THR A 1 130 ? -13.633 -0.091 29.656 1.00 86.19 130 THR A C 1
ATOM 1030 O O . THR A 1 130 ? -13.128 -1.188 29.904 1.00 86.19 130 THR A O 1
ATOM 1033 N N . ARG A 1 131 ? -14.382 0.103 28.568 1.00 92.00 131 ARG A N 1
ATOM 1034 C CA . ARG A 1 131 ? -14.525 -0.896 27.506 1.00 92.00 131 ARG A CA 1
ATOM 1035 C C . ARG A 1 131 ? -14.013 -0.306 26.203 1.00 92.00 131 ARG A C 1
ATOM 1037 O O . ARG A 1 131 ? -14.433 0.772 25.803 1.00 92.00 131 ARG A O 1
ATOM 1044 N N . LYS A 1 132 ? -13.126 -1.036 25.530 1.00 94.12 132 LYS A N 1
ATOM 1045 C CA . LYS A 1 132 ? -12.671 -0.689 24.184 1.00 94.12 132 LYS A CA 1
ATOM 1046 C C . LYS A 1 132 ? -13.674 -1.177 23.152 1.00 94.12 132 LYS A C 1
ATOM 1048 O O . LYS A 1 132 ? -14.019 -2.361 23.162 1.00 94.12 132 LYS A O 1
ATOM 1053 N N . THR A 1 133 ? -14.154 -0.281 22.297 1.00 95.81 133 THR A N 1
ATOM 1054 C CA . THR A 1 133 ? -15.095 -0.612 21.220 1.00 95.81 133 THR A CA 1
ATOM 1055 C C . THR A 1 133 ? -14.686 0.025 19.899 1.00 95.81 133 THR A C 1
ATOM 1057 O O . THR A 1 133 ? -14.043 1.073 19.879 1.00 95.81 133 THR A O 1
ATOM 1060 N N . CYS A 1 134 ? -15.048 -0.617 18.788 1.00 95.56 134 CYS A N 1
ATOM 1061 C CA . CYS A 1 134 ? -14.835 -0.046 17.462 1.00 95.56 134 CYS A CA 1
ATOM 1062 C C . CYS A 1 134 ? -15.788 1.131 17.250 1.00 95.56 134 CYS A C 1
ATOM 1064 O O . CYS A 1 134 ? -17.009 0.959 17.227 1.00 95.56 134 CYS A O 1
ATOM 1066 N N . ARG A 1 135 ? -15.229 2.326 17.087 1.00 95.50 135 ARG A N 1
ATOM 1067 C CA . ARG A 1 135 ? -15.954 3.577 16.836 1.00 95.50 135 ARG A CA 1
ATOM 1068 C C . ARG A 1 135 ? -15.347 4.256 15.615 1.00 95.50 135 ARG A C 1
ATOM 1070 O O . ARG A 1 135 ? -14.192 4.001 15.289 1.00 95.50 135 ARG A O 1
ATOM 1077 N N . CYS A 1 136 ? -16.107 5.117 14.945 1.00 94.81 136 CYS A N 1
ATOM 1078 C CA . CYS A 1 136 ? -15.538 5.956 13.893 1.00 94.81 136 CYS A CA 1
ATOM 1079 C C . CYS A 1 136 ? -14.417 6.835 14.472 1.00 94.81 136 CYS A C 1
ATOM 1081 O O . CYS A 1 136 ? -14.462 7.224 15.645 1.00 94.81 136 CYS A O 1
ATOM 1083 N N . ASP A 1 137 ? -13.393 7.105 13.667 1.00 91.69 137 ASP A N 1
ATOM 1084 C CA . ASP A 1 137 ? -12.304 7.995 14.051 1.00 91.69 137 ASP A CA 1
ATOM 1085 C C . ASP A 1 137 ? -12.804 9.438 14.284 1.00 91.69 137 ASP A C 1
ATOM 1087 O O . ASP A 1 137 ? -13.979 9.766 14.124 1.00 91.69 137 ASP A O 1
ATOM 1091 N N . LYS A 1 138 ? -11.898 10.345 14.657 1.00 87.56 138 LYS A N 1
ATOM 1092 C CA . LYS A 1 138 ? -12.249 11.740 14.969 1.00 87.56 138 LYS A CA 1
ATOM 1093 C C . LYS A 1 138 ? -12.889 12.510 13.792 1.00 87.56 138 LYS A C 1
ATOM 1095 O O . LYS A 1 138 ? -13.505 13.551 14.017 1.00 87.56 138 LYS A O 1
ATOM 1100 N N . PHE A 1 139 ? -12.696 12.067 12.556 1.00 87.12 139 PHE A N 1
ATOM 1101 C CA . PHE A 1 139 ? -13.101 12.776 11.340 1.00 87.12 139 PHE A CA 1
ATOM 1102 C C . PHE A 1 139 ? -14.370 12.207 10.702 1.00 87.12 139 PHE A C 1
ATOM 1104 O O . PHE A 1 139 ? -14.913 12.804 9.767 1.00 87.12 139 PHE A O 1
ATOM 1111 N N . HIS A 1 140 ? -14.854 11.085 11.224 1.00 92.00 140 HIS A N 1
ATOM 1112 C CA . HIS A 1 140 ? -16.027 10.406 10.716 1.00 92.00 140 HIS A CA 1
ATOM 1113 C C . HIS A 1 140 ? -17.093 10.255 11.803 1.00 92.00 140 HIS A C 1
ATOM 1115 O O . HIS A 1 140 ? -16.800 10.114 12.986 1.00 92.00 140 HIS A O 1
ATOM 1121 N N . GLU A 1 141 ? -18.355 10.251 11.396 1.00 93.00 141 GLU A N 1
ATOM 1122 C CA . GLU A 1 141 ? -19.490 9.941 12.264 1.00 93.00 141 GLU A CA 1
ATOM 1123 C C . GLU A 1 141 ? -20.219 8.722 11.733 1.00 93.00 141 GLU A C 1
ATOM 1125 O O . GLU A 1 141 ? -20.277 8.466 10.527 1.00 93.00 141 GLU A O 1
ATOM 1130 N N . TRP A 1 142 ? -20.751 7.941 12.664 1.00 94.56 142 TRP A N 1
ATOM 1131 C CA . TRP A 1 142 ? -21.508 6.755 12.327 1.00 94.56 142 TRP A CA 1
ATOM 1132 C C . TRP A 1 142 ? -22.874 7.151 11.784 1.00 94.56 142 TRP A C 1
ATOM 1134 O O . TRP A 1 142 ? -23.683 7.758 12.485 1.00 94.56 142 TRP A O 1
ATOM 1144 N N . ASN A 1 143 ? -23.150 6.775 10.541 1.00 94.31 143 ASN A N 1
ATOM 1145 C CA . ASN A 1 143 ? -24.461 6.964 9.951 1.00 94.31 143 ASN A CA 1
ATOM 1146 C C . ASN A 1 143 ? -25.280 5.677 10.098 1.00 94.31 143 ASN A C 1
ATOM 1148 O O . ASN A 1 143 ? -25.015 4.674 9.435 1.00 94.31 143 ASN A O 1
ATOM 1152 N N . GLU A 1 144 ? -26.311 5.721 10.946 1.00 93.69 144 GLU A N 1
ATOM 1153 C CA . GLU A 1 144 ? -27.187 4.573 11.210 1.00 93.69 144 GLU A CA 1
ATOM 1154 C C . GLU A 1 144 ? -27.934 4.078 9.963 1.00 93.69 144 GLU A C 1
ATOM 1156 O O . GLU A 1 144 ? -28.251 2.891 9.870 1.00 93.69 144 GLU A O 1
ATOM 1161 N N . VAL A 1 145 ? -28.190 4.957 8.990 1.00 93.00 145 VAL A N 1
ATOM 1162 C CA . VAL A 1 145 ? -28.925 4.621 7.763 1.00 93.00 145 VAL A CA 1
ATOM 1163 C C . VAL A 1 145 ? -28.040 3.843 6.795 1.00 93.00 145 VAL A C 1
ATOM 1165 O O . VAL A 1 145 ? -28.477 2.842 6.231 1.00 93.00 145 VAL A O 1
ATOM 1168 N N . THR A 1 146 ? -26.797 4.288 6.594 1.00 92.81 146 THR A N 1
ATOM 1169 C CA . THR A 1 146 ? -25.858 3.628 5.673 1.00 92.81 146 THR A CA 1
ATOM 1170 C C . THR A 1 146 ? -25.052 2.516 6.333 1.00 92.81 146 THR A C 1
ATOM 1172 O O . THR A 1 146 ? -24.427 1.742 5.616 1.00 92.81 146 THR A O 1
ATOM 1175 N N . GLN A 1 147 ? -25.074 2.425 7.670 1.00 93.81 147 GLN A N 1
ATOM 1176 C CA . GLN A 1 147 ? -24.238 1.512 8.456 1.00 93.81 147 GLN A CA 1
ATOM 1177 C C . GLN A 1 147 ? -22.747 1.668 8.103 1.00 93.81 147 GLN A C 1
ATOM 1179 O O . GLN A 1 147 ? -22.029 0.682 7.944 1.00 93.81 147 GLN A O 1
ATOM 1184 N N . ASP A 1 148 ? -22.301 2.919 7.945 1.00 92.88 148 ASP A N 1
ATOM 1185 C CA . ASP A 1 148 ? -20.925 3.265 7.568 1.00 92.88 148 ASP A CA 1
ATOM 1186 C C . ASP A 1 148 ? -20.462 4.550 8.282 1.00 92.88 148 ASP A C 1
ATOM 1188 O O . ASP A 1 148 ? -21.278 5.391 8.672 1.00 92.88 148 ASP A O 1
ATOM 1192 N N . CYS A 1 149 ? -19.146 4.706 8.436 1.00 93.12 149 CYS A N 1
ATOM 1193 C CA . CYS A 1 149 ? -18.505 5.918 8.936 1.00 93.12 149 CYS A CA 1
ATOM 1194 C C . CYS A 1 149 ? -18.394 6.953 7.807 1.00 93.12 149 CYS A C 1
ATOM 1196 O O . CYS A 1 149 ? -17.614 6.803 6.861 1.00 93.12 149 CYS A O 1
ATOM 1198 N N . VAL A 1 150 ? -19.167 8.033 7.903 1.00 92.75 150 VAL A N 1
ATOM 1199 C CA . VAL A 1 150 ? -19.201 9.107 6.902 1.00 92.75 150 VAL A CA 1
ATOM 1200 C C . VAL A 1 150 ? -18.391 10.310 7.369 1.00 92.75 150 VAL A C 1
ATOM 1202 O O . VAL A 1 150 ? -18.353 10.615 8.556 1.00 92.75 150 VAL A O 1
ATOM 1205 N N . ASN A 1 151 ? -17.742 11.008 6.437 1.00 88.69 151 ASN A N 1
ATOM 1206 C CA . ASN A 1 151 ? -17.002 12.230 6.749 1.00 88.69 151 ASN A CA 1
ATOM 1207 C C . ASN A 1 151 ? -17.955 13.306 7.278 1.00 88.69 151 ASN A C 1
ATOM 1209 O O . ASN A 1 151 ? -18.859 13.737 6.561 1.00 88.69 151 ASN A O 1
ATOM 1213 N N . THR A 1 152 ? -17.725 13.776 8.501 1.00 73.25 152 THR A N 1
ATOM 1214 C CA . THR A 1 152 ? -18.469 14.910 9.075 1.00 73.25 152 THR A CA 1
ATOM 1215 C C . THR A 1 152 ? -17.819 16.241 8.791 1.00 73.25 152 THR A C 1
ATOM 1217 O O . THR A 1 152 ? -18.473 17.286 8.806 1.00 73.25 152 THR A O 1
ATOM 1220 N N . VAL A 1 153 ? -16.515 16.222 8.541 1.00 64.75 153 VAL A N 1
ATOM 1221 C CA . VAL A 1 153 ? -15.746 17.445 8.436 1.00 64.75 153 VAL A CA 1
ATOM 1222 C C . VAL A 1 153 ? -15.757 17.923 6.992 1.00 64.75 153 VAL A C 1
ATOM 1224 O O . VAL A 1 153 ? -15.262 17.254 6.085 1.00 64.75 153 VAL A O 1
ATOM 1227 N N . ASN A 1 154 ? -16.302 19.121 6.783 1.00 62.81 154 ASN A N 1
ATOM 1228 C CA . ASN A 1 154 ? -16.105 19.869 5.550 1.00 62.81 154 ASN A CA 1
ATOM 1229 C C . ASN A 1 154 ? -14.587 19.939 5.299 1.00 62.81 154 ASN A C 1
ATOM 1231 O O . ASN A 1 154 ? -13.845 20.374 6.182 1.00 62.81 154 ASN A O 1
ATOM 1235 N N . ILE A 1 155 ? -14.122 19.462 4.140 1.00 63.31 155 ILE A N 1
ATOM 1236 C CA . ILE A 1 155 ? -12.701 19.177 3.827 1.00 63.31 155 ILE A CA 1
ATOM 1237 C C . ILE A 1 155 ? -11.767 20.352 4.186 1.00 63.31 155 ILE A C 1
ATOM 1239 O O . ILE A 1 155 ? -10.603 20.158 4.535 1.00 63.31 155 ILE A O 1
ATOM 1243 N N . THR A 1 156 ? -12.299 21.573 4.168 1.00 58.31 156 THR A N 1
ATOM 1244 C CA . THR A 1 156 ? -11.624 22.812 4.564 1.00 58.31 156 THR A CA 1
ATOM 1245 C C . THR A 1 156 ? -11.078 22.811 5.997 1.00 58.31 156 THR A C 1
ATOM 1247 O O . THR A 1 156 ? -9.973 23.297 6.206 1.00 58.31 156 THR A O 1
ATOM 1250 N N . VAL A 1 157 ? -11.781 22.235 6.977 1.00 60.03 157 VAL A N 1
ATOM 1251 C CA . VAL A 1 157 ? -11.327 22.189 8.386 1.00 60.03 157 VAL A CA 1
ATOM 1252 C C . VAL A 1 157 ? -10.313 21.057 8.615 1.00 60.03 157 VAL A C 1
ATOM 1254 O O . VAL A 1 157 ? -9.460 21.149 9.499 1.00 60.03 157 VAL A O 1
ATOM 1257 N N . LEU A 1 158 ? -10.355 20.005 7.787 1.00 58.72 158 LEU A N 1
ATOM 1258 C CA . LEU A 1 158 ? -9.389 18.904 7.834 1.00 58.72 158 LEU A CA 1
ATOM 1259 C C . LEU A 1 158 ? -7.987 19.391 7.442 1.00 58.72 158 LEU A C 1
ATOM 1261 O O . LEU A 1 158 ? -7.026 19.122 8.162 1.00 58.72 158 LEU A O 1
ATOM 1265 N N . LEU A 1 159 ? -7.879 20.161 6.349 1.00 61.16 159 LEU A N 1
ATOM 1266 C CA . LEU A 1 159 ? -6.602 20.745 5.922 1.00 61.16 159 LEU A CA 1
ATOM 1267 C C . LEU A 1 159 ? -6.007 21.668 6.993 1.00 61.16 159 LEU A C 1
ATOM 1269 O O . LEU A 1 159 ? -4.804 21.617 7.229 1.00 61.16 159 LEU A O 1
ATOM 1273 N N . ASP A 1 160 ? -6.834 22.452 7.682 1.00 58.44 160 ASP A N 1
ATOM 1274 C CA . ASP A 1 160 ? -6.362 23.402 8.696 1.00 58.44 160 ASP A CA 1
ATOM 1275 C C . ASP A 1 160 ? -5.817 22.684 9.950 1.00 58.44 160 ASP A C 1
ATOM 1277 O O . ASP A 1 160 ? -4.786 23.058 10.511 1.00 58.44 160 ASP A O 1
ATOM 1281 N N . SER A 1 161 ? -6.433 21.560 10.343 1.00 57.91 161 SER A N 1
ATOM 1282 C CA . SER A 1 161 ? -5.930 20.726 11.446 1.00 57.91 161 SER A CA 1
ATOM 1283 C C . SER A 1 161 ? -4.698 19.889 11.078 1.00 57.91 161 SER A C 1
ATOM 1285 O O . SER A 1 161 ? -3.957 19.510 11.986 1.00 57.91 161 SER A O 1
ATOM 1287 N N . LEU A 1 162 ? -4.493 19.564 9.799 1.00 57.09 162 LEU A N 1
ATOM 1288 C CA . LEU A 1 162 ? -3.299 18.867 9.301 1.00 57.09 162 LEU A CA 1
ATOM 1289 C C . LEU A 1 162 ? -2.098 19.813 9.172 1.00 57.09 162 LEU A C 1
ATOM 1291 O O . LEU A 1 162 ? -0.968 19.395 9.397 1.00 57.09 162 LEU A O 1
ATOM 1295 N N . VAL A 1 163 ? -2.340 21.091 8.872 1.00 58.81 163 VAL A N 1
ATOM 1296 C CA . VAL A 1 163 ? -1.301 22.132 8.847 1.00 58.81 163 VAL A CA 1
ATOM 1297 C C . VAL A 1 163 ? -0.919 22.584 10.264 1.00 58.81 163 VAL A C 1
ATOM 1299 O O . VAL A 1 163 ? 0.226 22.957 10.498 1.00 58.81 163 VAL A O 1
ATOM 1302 N N . GLY A 1 164 ? -1.849 22.523 11.225 1.00 49.22 164 GLY A N 1
ATOM 1303 C CA . GLY A 1 164 ? -1.633 23.014 12.591 1.00 49.22 164 GLY A CA 1
ATOM 1304 C C . GLY A 1 164 ? -1.144 21.994 13.626 1.00 49.22 164 GLY A C 1
ATOM 1305 O O . GLY A 1 164 ? -0.885 22.385 14.765 1.00 49.22 164 GLY A O 1
ATOM 1306 N N . LYS A 1 165 ? -1.053 20.697 13.300 1.00 50.38 165 LYS A N 1
ATOM 1307 C CA . LYS A 1 165 ? -0.719 19.658 14.285 1.00 50.38 165 LYS A CA 1
ATOM 1308 C C . LYS A 1 165 ? 0.521 18.882 13.851 1.00 50.38 165 LYS A C 1
ATOM 1310 O O . LYS A 1 165 ? 0.450 18.054 12.950 1.00 50.38 165 LYS A O 1
ATOM 1315 N 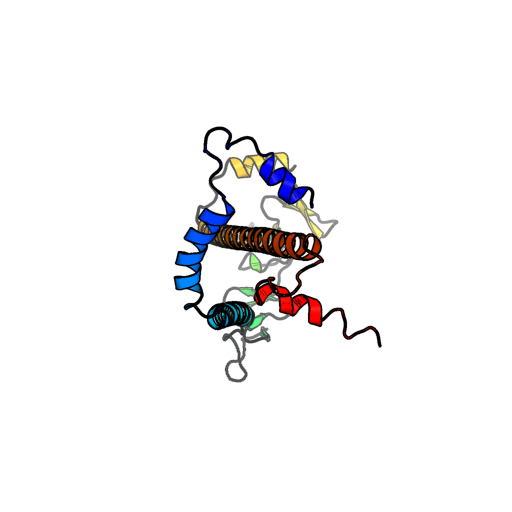N . ASP A 1 166 ? 1.628 19.138 14.552 1.00 48.81 166 ASP A N 1
ATOM 1316 C CA . ASP A 1 166 ? 2.898 18.396 14.538 1.00 48.81 166 ASP A CA 1
ATOM 1317 C C . ASP A 1 166 ? 2.694 16.915 14.941 1.00 48.81 166 ASP A C 1
ATOM 1319 O O . ASP A 1 166 ? 3.116 16.456 16.007 1.00 48.81 166 ASP A O 1
ATOM 1323 N N . ILE A 1 167 ? 1.975 16.142 14.126 1.00 50.34 167 ILE A N 1
ATOM 1324 C CA . ILE A 1 167 ? 1.705 14.726 14.370 1.00 50.34 167 ILE A CA 1
ATOM 1325 C C . ILE A 1 167 ? 2.923 13.917 13.913 1.00 50.34 167 ILE A C 1
ATOM 1327 O O . ILE A 1 167 ? 3.084 13.566 12.750 1.00 50.34 167 ILE A O 1
ATOM 1331 N N . SER A 1 168 ? 3.772 13.618 14.896 1.00 43.03 168 SER A N 1
ATOM 1332 C CA . SER A 1 168 ? 4.652 12.448 14.986 1.00 43.03 168 SER A CA 1
ATOM 1333 C C . SER A 1 168 ? 5.571 12.156 13.790 1.00 43.03 168 SER A C 1
ATOM 1335 O O . SER A 1 168 ? 5.286 11.346 12.909 1.00 43.03 168 SER A O 1
ATOM 1337 N N . VAL A 1 169 ? 6.787 12.682 13.916 1.00 49.97 169 VAL A N 1
ATOM 1338 C CA . VAL A 1 169 ? 8.024 12.462 13.138 1.00 49.97 169 VAL A CA 1
ATOM 1339 C C . VAL A 1 169 ? 8.503 10.981 13.096 1.00 49.97 169 VAL A C 1
ATOM 1341 O O . VAL A 1 169 ? 9.599 10.684 12.628 1.00 49.97 169 VAL A O 1
ATOM 1344 N N . GLY A 1 170 ? 7.704 10.021 13.578 1.00 44.44 170 GLY A N 1
ATOM 1345 C CA . GLY A 1 170 ? 8.057 8.596 13.642 1.00 44.44 170 GLY A CA 1
ATOM 1346 C C . GLY A 1 170 ? 7.784 7.825 12.347 1.00 44.44 170 GLY A C 1
ATOM 1347 O O . GLY A 1 170 ? 8.672 7.144 11.850 1.00 44.44 170 GLY A O 1
ATOM 1348 N N . VAL A 1 171 ? 6.587 7.973 11.768 1.00 47.44 171 VAL A N 1
ATOM 1349 C CA . VAL A 1 171 ? 6.158 7.199 10.581 1.00 47.44 171 VAL A CA 1
ATOM 1350 C C . VAL A 1 171 ? 6.645 7.833 9.269 1.00 47.44 171 VAL A C 1
ATOM 1352 O O . VAL A 1 171 ? 6.890 7.136 8.287 1.00 47.44 171 VAL A O 1
ATOM 1355 N N . MET A 1 172 ? 6.885 9.150 9.245 1.00 50.28 172 MET A N 1
ATOM 1356 C CA . MET A 1 172 ? 7.385 9.823 8.037 1.00 50.28 172 MET A CA 1
ATOM 1357 C C . MET A 1 172 ? 8.834 9.463 7.683 1.00 50.28 172 MET A C 1
ATOM 1359 O O . MET A 1 172 ? 9.180 9.477 6.507 1.00 50.28 172 MET A O 1
ATOM 1363 N N . LYS A 1 173 ? 9.677 9.072 8.651 1.00 54.94 173 LYS A N 1
ATOM 1364 C CA . LYS A 1 173 ? 11.080 8.715 8.365 1.00 54.94 173 LYS A CA 1
ATOM 1365 C C . LYS A 1 173 ? 11.221 7.461 7.497 1.00 54.94 173 LYS A C 1
ATOM 1367 O O . LYS A 1 173 ? 12.145 7.383 6.688 1.00 54.94 173 LYS A O 1
ATOM 1372 N N . GLU A 1 174 ? 10.319 6.494 7.639 1.00 55.72 174 GLU A N 1
ATOM 1373 C CA . GLU A 1 174 ? 10.319 5.292 6.797 1.00 55.72 174 GLU A CA 1
ATOM 1374 C C . GLU A 1 174 ? 9.689 5.558 5.428 1.00 55.72 174 GLU A C 1
ATOM 1376 O O . GLU A 1 174 ? 10.215 5.101 4.416 1.00 55.72 174 GLU A O 1
ATOM 1381 N N . ALA A 1 175 ? 8.647 6.389 5.356 1.00 61.19 175 ALA A N 1
ATOM 1382 C CA . ALA A 1 175 ? 8.076 6.795 4.075 1.00 61.19 175 ALA A CA 1
ATOM 1383 C C . ALA A 1 175 ? 9.075 7.608 3.228 1.00 61.19 175 ALA A C 1
ATOM 1385 O O . ALA A 1 175 ? 9.248 7.328 2.040 1.00 61.19 175 ALA A O 1
ATOM 1386 N N . ASP A 1 176 ? 9.793 8.557 3.837 1.00 71.81 176 ASP A N 1
ATOM 1387 C CA . ASP A 1 176 ? 10.761 9.409 3.135 1.00 71.81 176 ASP A CA 1
ATOM 1388 C C . ASP A 1 176 ? 11.894 8.602 2.496 1.00 71.81 176 ASP A C 1
ATOM 1390 O O . ASP A 1 176 ? 12.290 8.876 1.361 1.00 71.81 176 ASP A O 1
ATOM 1394 N N . THR A 1 177 ? 12.392 7.565 3.177 1.00 71.44 177 THR A N 1
ATOM 1395 C CA . THR A 1 177 ? 13.459 6.719 2.620 1.00 71.44 177 THR A CA 1
ATOM 1396 C C . THR A 1 177 ? 12.973 5.900 1.422 1.00 71.44 177 THR A C 1
ATOM 1398 O O . THR A 1 177 ? 13.707 5.760 0.437 1.00 71.44 177 THR A O 1
ATOM 1401 N N . VAL A 1 178 ? 11.723 5.427 1.436 1.00 73.00 178 VAL A N 1
ATOM 1402 C CA . VAL A 1 178 ? 11.120 4.724 0.294 1.00 73.00 178 VAL A CA 1
ATOM 1403 C C . VAL A 1 178 ? 10.919 5.667 -0.893 1.00 73.00 178 VAL A C 1
ATOM 1405 O O . VAL A 1 178 ? 11.350 5.342 -2.002 1.00 73.00 178 VAL A O 1
ATOM 1408 N N . PHE A 1 179 ? 10.349 6.857 -0.681 1.00 76.44 179 PHE A N 1
ATOM 1409 C CA . PHE A 1 179 ? 10.146 7.834 -1.757 1.00 76.44 179 PHE A CA 1
ATOM 1410 C C . PHE A 1 179 ? 11.466 8.331 -2.349 1.00 76.44 179 PHE A C 1
ATOM 1412 O O . PHE A 1 179 ? 11.589 8.448 -3.570 1.00 76.44 179 PHE A O 1
ATOM 1419 N N . GLN A 1 180 ? 12.480 8.559 -1.514 1.00 79.31 180 GLN A N 1
ATOM 1420 C CA . GLN A 1 180 ? 13.798 8.977 -1.978 1.00 79.31 180 GLN A CA 1
ATOM 1421 C C . GLN A 1 180 ? 14.467 7.884 -2.826 1.00 79.31 180 GLN A C 1
ATOM 1423 O O . GLN A 1 180 ? 15.031 8.181 -3.881 1.00 79.31 180 GLN A O 1
ATOM 1428 N N . THR A 1 181 ? 14.350 6.617 -2.419 1.00 78.69 181 THR A N 1
ATOM 1429 C CA . THR A 1 181 ? 14.895 5.476 -3.174 1.00 78.69 181 THR A CA 1
ATOM 1430 C C . THR A 1 181 ? 14.197 5.314 -4.526 1.00 78.69 181 THR A C 1
ATOM 1432 O O . THR A 1 181 ? 14.860 5.143 -5.553 1.00 78.69 181 THR A O 1
ATOM 1435 N N . LEU A 1 182 ? 12.866 5.442 -4.553 1.00 79.56 182 LEU A N 1
ATOM 1436 C CA . LEU A 1 182 ? 12.081 5.389 -5.789 1.00 79.56 182 LEU A CA 1
ATOM 1437 C C . LEU A 1 182 ? 12.423 6.554 -6.732 1.00 79.56 182 LEU A C 1
ATOM 1439 O O . LEU A 1 182 ? 12.540 6.361 -7.943 1.00 79.56 182 LEU A O 1
ATOM 1443 N N . GLY A 1 183 ? 12.646 7.748 -6.173 1.00 85.81 183 GLY A N 1
ATOM 1444 C CA . GLY A 1 183 ? 13.051 8.936 -6.922 1.00 85.81 183 GLY A CA 1
ATOM 1445 C C . GLY A 1 183 ? 14.390 8.753 -7.638 1.00 85.81 183 GLY A C 1
ATOM 1446 O O . GLY A 1 183 ? 14.486 8.995 -8.843 1.00 85.81 183 GLY A O 1
ATOM 1447 N N . TRP A 1 184 ? 15.413 8.256 -6.937 1.00 85.25 184 TRP A N 1
ATOM 1448 C CA . TRP A 1 184 ? 16.723 7.984 -7.541 1.00 85.25 184 TRP A CA 1
ATOM 1449 C C . TRP A 1 184 ? 16.665 6.897 -8.619 1.00 85.25 184 TRP A C 1
ATOM 1451 O O . TRP A 1 184 ? 17.296 7.047 -9.669 1.00 85.25 184 TRP A O 1
ATOM 1461 N N . ALA A 1 185 ? 15.875 5.841 -8.404 1.00 83.38 185 ALA A N 1
ATOM 1462 C CA . ALA A 1 185 ? 15.669 4.793 -9.402 1.00 83.38 185 ALA A CA 1
ATOM 1463 C C . ALA A 1 185 ? 15.010 5.343 -10.681 1.00 83.38 185 ALA A C 1
ATOM 1465 O O . ALA A 1 185 ? 15.463 5.043 -11.788 1.00 83.38 185 ALA A O 1
ATOM 1466 N N . GLY A 1 186 ? 13.999 6.206 -10.541 1.00 82.75 186 GLY A N 1
ATOM 1467 C CA . GLY A 1 186 ? 13.345 6.864 -11.674 1.00 82.75 186 GLY A CA 1
ATOM 1468 C C . GLY A 1 186 ? 14.303 7.742 -12.485 1.00 82.75 186 GLY A C 1
ATOM 1469 O O . GLY A 1 186 ? 14.355 7.636 -13.712 1.00 82.75 186 GLY A O 1
ATOM 1470 N N . ILE A 1 187 ? 15.122 8.555 -11.809 1.00 87.75 187 ILE A N 1
ATOM 1471 C CA . ILE A 1 187 ? 16.126 9.409 -12.466 1.00 87.75 187 ILE A CA 1
ATOM 1472 C C . ILE A 1 187 ? 17.148 8.557 -13.234 1.00 87.75 187 ILE A C 1
ATOM 1474 O O . ILE A 1 187 ? 17.460 8.870 -14.384 1.00 87.75 187 ILE A O 1
ATOM 1478 N N . ALA A 1 188 ? 17.633 7.460 -12.645 1.00 86.81 188 ALA A N 1
ATOM 1479 C CA . ALA A 1 188 ? 18.601 6.576 -13.293 1.00 86.81 188 ALA A CA 1
ATOM 1480 C C . ALA A 1 188 ? 18.064 5.972 -14.605 1.00 86.81 188 ALA A C 1
ATOM 1482 O O . ALA A 1 188 ? 18.780 5.941 -15.610 1.00 86.81 188 ALA A O 1
ATOM 1483 N N . ILE A 1 189 ? 16.793 5.554 -14.627 1.00 89.75 189 ILE A N 1
ATOM 1484 C CA . ILE A 1 189 ? 16.139 5.008 -15.827 1.00 89.75 189 ILE A CA 1
ATOM 1485 C C . ILE A 1 189 ? 16.028 6.075 -16.922 1.00 89.75 189 ILE A C 1
ATOM 1487 O O . ILE A 1 189 ? 16.355 5.806 -18.079 1.00 89.75 189 ILE A O 1
ATOM 1491 N N . ILE A 1 190 ? 15.616 7.297 -16.570 1.00 89.12 190 ILE A N 1
ATOM 1492 C CA . ILE A 1 190 ? 15.486 8.400 -17.533 1.00 89.12 190 ILE A CA 1
ATOM 1493 C C . ILE A 1 190 ? 16.846 8.734 -18.155 1.00 89.12 190 ILE A C 1
ATOM 1495 O O . ILE A 1 190 ? 16.949 8.856 -19.376 1.00 89.12 190 ILE A O 1
ATOM 1499 N N . VAL A 1 191 ? 17.905 8.826 -17.344 1.00 89.19 191 VAL A N 1
ATOM 1500 C CA . VAL A 1 191 ? 19.269 9.083 -17.838 1.00 89.19 191 VAL A CA 1
ATOM 1501 C C . VAL A 1 191 ? 19.715 7.986 -18.808 1.00 89.19 191 VAL A C 1
ATOM 1503 O O . VAL A 1 191 ? 20.263 8.290 -19.869 1.00 89.19 191 VAL A O 1
ATOM 1506 N N . LEU A 1 192 ? 19.435 6.718 -18.498 1.00 90.62 192 LEU A N 1
ATOM 1507 C CA . LEU A 1 192 ? 19.786 5.594 -19.363 1.00 90.62 192 LEU A CA 1
ATOM 1508 C C . LEU A 1 192 ? 19.041 5.641 -20.709 1.00 90.62 192 LEU A C 1
ATOM 1510 O O . LEU A 1 192 ? 19.658 5.444 -21.756 1.00 90.62 192 LEU A O 1
ATOM 1514 N N . LEU A 1 193 ? 17.747 5.976 -20.706 1.00 86.81 193 LEU A N 1
ATOM 1515 C CA . LEU A 1 193 ? 16.957 6.141 -21.932 1.00 86.81 193 LEU A CA 1
ATOM 1516 C C . LEU A 1 193 ? 17.476 7.287 -22.809 1.00 86.81 193 LEU A C 1
ATOM 1518 O O . LEU A 1 193 ? 17.584 7.130 -24.027 1.00 86.81 193 LEU A O 1
ATOM 1522 N N . VAL A 1 194 ? 17.849 8.417 -22.201 1.00 90.62 194 VAL A N 1
ATOM 1523 C CA . VAL A 1 194 ? 18.430 9.558 -22.923 1.00 90.62 194 VAL A CA 1
ATOM 1524 C C . VAL A 1 194 ? 19.764 9.173 -23.565 1.00 90.62 194 VAL A C 1
ATOM 1526 O O . VAL A 1 194 ? 19.987 9.480 -24.735 1.00 90.62 194 VAL A O 1
ATOM 1529 N N . LEU A 1 195 ? 20.634 8.453 -22.851 1.00 88.12 195 LEU A N 1
ATOM 1530 C CA . LEU A 1 195 ? 21.916 7.992 -23.395 1.00 88.12 195 LEU A CA 1
ATOM 1531 C C . LEU A 1 195 ? 21.737 7.034 -24.580 1.00 88.12 195 LEU A C 1
ATOM 1533 O O . LEU A 1 195 ? 22.440 7.168 -25.582 1.00 88.12 195 LEU A O 1
ATOM 1537 N N . VAL A 1 196 ? 20.773 6.111 -24.505 1.00 89.88 196 VAL A N 1
ATOM 1538 C CA . VAL A 1 196 ? 20.444 5.207 -25.619 1.00 89.88 196 VAL A CA 1
ATOM 1539 C C . VAL A 1 196 ? 19.923 5.994 -26.822 1.00 89.88 196 VAL A C 1
ATOM 1541 O O . VAL A 1 196 ? 20.394 5.779 -27.938 1.00 89.88 196 VAL A O 1
ATOM 1544 N N . ALA A 1 197 ? 19.011 6.946 -26.610 1.00 86.94 197 ALA A N 1
ATOM 1545 C CA . ALA A 1 197 ? 18.481 7.784 -27.683 1.00 86.94 197 ALA A CA 1
ATOM 1546 C C . ALA A 1 197 ? 19.590 8.595 -28.376 1.00 86.94 197 ALA A C 1
ATOM 1548 O O . ALA A 1 197 ? 19.665 8.618 -29.605 1.00 86.94 197 ALA A O 1
ATOM 1549 N N . VAL A 1 198 ? 20.501 9.199 -27.607 1.00 89.25 198 VAL A N 1
ATOM 1550 C CA . VAL A 1 198 ? 21.661 9.924 -28.150 1.00 89.25 198 VAL A CA 1
ATOM 1551 C C . VAL A 1 198 ? 22.593 8.982 -28.916 1.00 89.25 198 VAL A C 1
ATOM 1553 O O . VAL A 1 198 ? 23.025 9.318 -30.018 1.00 89.25 198 VAL A O 1
ATOM 1556 N N . GLY A 1 199 ? 22.861 7.785 -28.391 1.00 84.12 199 GLY A N 1
ATOM 1557 C CA . GLY A 1 199 ? 23.664 6.771 -29.076 1.00 84.12 199 GLY A CA 1
ATOM 1558 C C . GLY A 1 199 ? 23.071 6.363 -30.427 1.00 84.12 199 GLY A C 1
ATOM 1559 O O . GLY A 1 199 ? 23.797 6.299 -31.418 1.00 84.12 199 GLY A O 1
ATOM 1560 N N . LEU A 1 200 ? 21.750 6.166 -30.494 1.00 87.25 200 LEU A N 1
ATOM 1561 C CA . LEU A 1 200 ? 21.036 5.859 -31.736 1.00 87.25 200 LEU A CA 1
ATOM 1562 C C . LEU A 1 200 ? 21.079 7.019 -32.734 1.00 87.25 200 LEU A C 1
ATOM 1564 O O . LEU A 1 200 ? 21.249 6.782 -33.928 1.00 87.25 200 LEU A O 1
ATOM 1568 N N . LEU A 1 201 ? 20.972 8.265 -32.265 1.00 85.81 201 LEU A N 1
ATOM 1569 C CA . LEU A 1 201 ? 21.092 9.445 -33.124 1.00 85.81 201 LEU A CA 1
ATOM 1570 C C . LEU A 1 201 ? 22.503 9.581 -33.710 1.00 85.81 201 LEU A C 1
ATOM 1572 O O . LEU A 1 201 ? 22.640 9.814 -34.910 1.00 85.81 201 LEU A O 1
ATOM 1576 N N . ILE A 1 202 ? 23.545 9.387 -32.896 1.00 84.19 202 ILE A N 1
ATOM 1577 C CA . ILE A 1 202 ? 24.942 9.423 -33.355 1.00 84.19 202 ILE A CA 1
ATOM 1578 C C . ILE A 1 202 ? 25.195 8.289 -34.351 1.00 84.19 202 ILE A C 1
ATOM 1580 O O . ILE A 1 202 ? 25.688 8.530 -35.453 1.00 84.19 202 ILE A O 1
ATOM 1584 N N . TYR A 1 203 ? 24.810 7.062 -33.996 1.00 82.38 203 TYR A N 1
ATOM 1585 C CA . TYR A 1 203 ? 24.959 5.895 -34.861 1.00 82.38 203 TYR A CA 1
ATOM 1586 C C . TYR A 1 203 ? 24.206 6.075 -36.188 1.00 82.38 203 TYR A C 1
ATOM 1588 O O . TYR A 1 203 ? 24.753 5.803 -37.257 1.00 82.38 203 TYR A O 1
ATOM 1596 N N . GLY A 1 204 ? 22.990 6.620 -36.129 1.00 83.38 204 GLY A N 1
ATOM 1597 C CA . GLY A 1 204 ? 22.165 6.943 -37.286 1.00 83.38 204 GLY A CA 1
ATOM 1598 C C . GLY A 1 204 ? 22.779 8.009 -38.195 1.00 83.38 204 GLY A C 1
ATOM 1599 O O . GLY A 1 204 ? 22.877 7.769 -39.399 1.00 83.38 204 GLY A O 1
ATOM 1600 N N . CYS A 1 205 ? 23.235 9.157 -37.664 1.00 82.62 205 CYS A N 1
ATOM 1601 C CA . CYS A 1 205 ? 23.882 10.177 -38.506 1.00 82.62 205 CYS A CA 1
ATOM 1602 C C . CYS A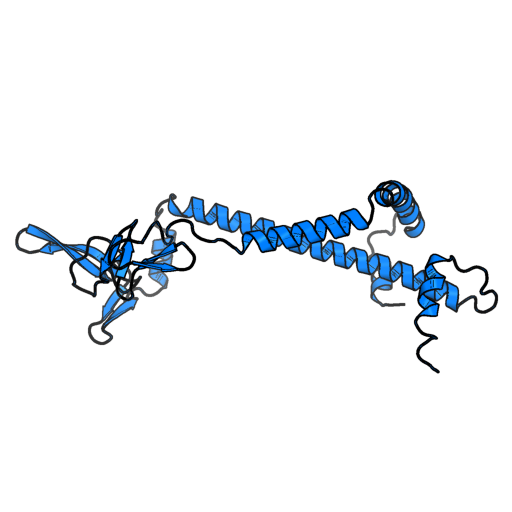 1 205 ? 25.204 9.611 -39.108 1.00 82.62 205 CYS A C 1
ATOM 1604 O O . CYS A 1 205 ? 25.471 9.857 -40.284 1.00 82.62 205 CYS A O 1
ATOM 1606 N N . CYS A 1 206 ? 25.975 8.767 -38.397 1.00 79.19 206 CYS A N 1
ATOM 1607 C CA . CYS A 1 206 ? 27.174 8.111 -38.956 1.00 79.19 206 CYS A CA 1
ATOM 1608 C C . CYS A 1 206 ? 26.862 7.121 -40.094 1.00 79.19 206 CYS A C 1
ATOM 1610 O O . CYS A 1 206 ? 27.547 7.120 -41.121 1.00 79.19 206 CYS A O 1
ATOM 1612 N N . LEU A 1 207 ? 25.833 6.279 -39.939 1.00 80.06 207 LEU A N 1
ATOM 1613 C CA . LEU A 1 207 ? 25.399 5.365 -41.001 1.00 80.06 207 LEU A CA 1
ATOM 1614 C C . LEU A 1 207 ? 24.868 6.127 -42.216 1.00 80.06 207 LEU A C 1
ATOM 1616 O O . LEU A 1 207 ? 25.184 5.769 -43.351 1.00 80.06 207 LEU A O 1
ATOM 1620 N N . TYR A 1 208 ? 24.100 7.191 -41.979 1.00 80.62 208 TYR A N 1
ATOM 1621 C CA . TYR A 1 208 ? 23.545 8.025 -43.037 1.00 80.62 208 TYR A CA 1
ATOM 1622 C C . TYR A 1 208 ? 24.647 8.721 -43.848 1.00 80.62 208 TYR A C 1
ATOM 1624 O O . TYR A 1 208 ? 24.595 8.700 -45.076 1.00 80.62 208 TYR A O 1
ATOM 1632 N N . GLU A 1 209 ? 25.679 9.274 -43.201 1.00 78.56 209 GLU A N 1
ATOM 1633 C CA . GLU A 1 209 ? 26.824 9.855 -43.916 1.00 78.56 209 GLU A CA 1
ATOM 1634 C C . GLU A 1 209 ? 27.596 8.813 -44.736 1.00 78.56 209 GLU A C 1
ATOM 1636 O O . GLU A 1 209 ? 28.007 9.111 -45.862 1.00 78.56 209 GLU A O 1
ATOM 1641 N N . CYS A 1 210 ? 27.771 7.587 -44.218 1.00 71.81 210 CYS A N 1
ATOM 1642 C CA . CYS A 1 210 ? 28.401 6.517 -44.998 1.00 71.81 210 CYS A CA 1
ATOM 1643 C C . CYS A 1 210 ? 27.554 6.148 -46.224 1.00 71.81 210 CYS A C 1
ATOM 1645 O O . CYS A 1 210 ? 28.083 6.009 -47.329 1.00 71.81 210 CYS A O 1
ATOM 1647 N N . TYR A 1 211 ? 26.235 6.035 -46.040 1.00 75.75 211 TYR A N 1
ATOM 1648 C CA . TYR A 1 211 ? 25.293 5.740 -47.113 1.00 75.75 211 TYR A CA 1
ATOM 1649 C C . TYR A 1 211 ? 25.305 6.830 -48.192 1.00 75.75 211 TYR A C 1
ATOM 1651 O O . TYR A 1 211 ? 25.505 6.520 -49.366 1.00 75.75 211 TYR A O 1
ATOM 1659 N N . GLU A 1 212 ? 25.176 8.107 -47.809 1.00 81.06 212 GLU A N 1
ATOM 1660 C CA . GLU A 1 212 ? 25.149 9.221 -48.765 1.00 81.06 212 GLU A CA 1
ATOM 1661 C C . GLU A 1 212 ? 26.451 9.280 -49.581 1.00 81.06 212 GLU A C 1
ATOM 1663 O O . GLU A 1 212 ? 26.406 9.399 -50.810 1.00 81.06 212 GLU A O 1
ATOM 1668 N N . ARG A 1 213 ? 27.611 9.100 -48.933 1.00 73.81 213 ARG A N 1
ATOM 1669 C CA . ARG A 1 213 ? 28.916 9.107 -49.610 1.00 73.81 213 ARG A CA 1
ATOM 1670 C C . ARG A 1 213 ? 29.060 7.944 -50.604 1.00 73.81 213 ARG A C 1
ATOM 1672 O O . ARG A 1 213 ? 29.508 8.175 -51.722 1.00 73.81 213 ARG A O 1
ATOM 1679 N N . CYS A 1 214 ? 28.596 6.737 -50.265 1.00 67.12 214 CYS A N 1
ATOM 1680 C CA . CYS A 1 214 ? 28.603 5.603 -51.201 1.00 67.12 214 CYS A CA 1
ATOM 1681 C C . CYS A 1 214 ? 27.548 5.732 -52.327 1.00 67.12 214 CYS A C 1
ATOM 1683 O O . CYS A 1 214 ? 27.740 5.152 -53.393 1.00 67.12 214 CYS A O 1
ATOM 1685 N N . THR A 1 215 ? 26.452 6.484 -52.140 1.00 72.19 215 THR A N 1
ATOM 1686 C CA . THR A 1 215 ? 25.477 6.743 -53.225 1.00 72.19 215 THR A CA 1
ATOM 1687 C C . THR A 1 215 ? 25.920 7.822 -54.212 1.00 72.19 215 THR A C 1
ATOM 1689 O O . THR A 1 215 ? 25.574 7.735 -55.390 1.00 72.19 215 THR A O 1
ATOM 1692 N N . ARG A 1 216 ? 26.684 8.829 -53.763 1.00 72.50 216 ARG A N 1
ATOM 1693 C CA . ARG A 1 216 ? 27.130 9.939 -54.621 1.00 72.50 216 ARG A CA 1
ATOM 1694 C C . ARG A 1 216 ? 28.269 9.521 -55.567 1.00 72.50 216 ARG A C 1
ATOM 1696 O O . ARG A 1 216 ? 28.260 9.934 -56.722 1.00 72.50 216 ARG A O 1
ATOM 1703 N N . ASP A 1 217 ? 29.173 8.641 -55.129 1.00 65.56 217 ASP A N 1
ATOM 1704 C CA . ASP A 1 217 ? 30.320 8.158 -55.922 1.00 65.56 217 ASP A CA 1
ATOM 1705 C C . ASP A 1 217 ? 30.004 6.866 -56.709 1.00 65.56 217 ASP A C 1
ATOM 1707 O O . ASP A 1 217 ? 30.698 5.852 -56.594 1.00 65.56 217 ASP A O 1
ATOM 1711 N N . SER A 1 218 ? 28.952 6.882 -57.541 1.00 53.97 218 SER A N 1
ATOM 1712 C CA . SER A 1 218 ? 28.447 5.687 -58.251 1.00 53.97 218 SER A CA 1
ATOM 1713 C C . SER A 1 218 ? 29.433 5.018 -59.227 1.00 53.97 218 SER A C 1
ATOM 1715 O O . SER A 1 218 ? 29.135 3.945 -59.749 1.00 53.97 218 SER A O 1
ATOM 1717 N N . GLN A 1 219 ? 30.615 5.598 -59.464 1.00 51.44 219 GLN A N 1
ATOM 1718 C CA . GLN A 1 219 ? 31.549 5.129 -60.492 1.00 51.44 219 GLN A CA 1
ATOM 1719 C C . GLN A 1 219 ? 32.777 4.360 -59.980 1.00 51.44 219 GLN A C 1
ATOM 1721 O O . GLN A 1 219 ? 33.465 3.749 -60.791 1.00 51.44 219 GLN A O 1
ATOM 1726 N N . THR A 1 220 ? 33.056 4.290 -58.670 1.00 53.94 220 THR A N 1
ATOM 1727 C CA . THR A 1 220 ? 34.157 3.438 -58.158 1.00 53.94 220 THR A CA 1
ATOM 1728 C C . THR A 1 220 ? 33.786 2.715 -56.861 1.00 53.94 220 THR A C 1
ATOM 1730 O O . THR A 1 220 ? 34.178 3.078 -55.756 1.00 53.94 220 THR A O 1
ATOM 1733 N N . LEU A 1 221 ? 33.043 1.616 -57.011 1.00 55.03 221 LEU A N 1
ATOM 1734 C CA . LEU A 1 221 ? 32.545 0.766 -55.920 1.00 55.03 221 LEU A CA 1
ATOM 1735 C C . LEU A 1 221 ? 33.649 0.117 -55.048 1.00 55.03 221 LEU A C 1
ATOM 1737 O O . LEU A 1 221 ? 33.359 -0.462 -54.005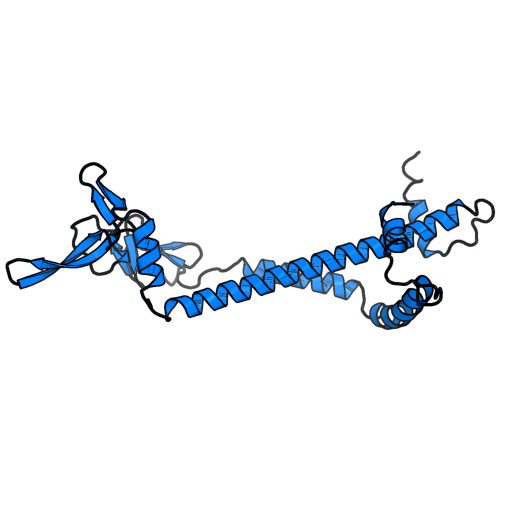 1.00 55.03 221 LEU A O 1
ATOM 1741 N N . SER A 1 222 ? 34.918 0.207 -55.448 1.00 60.56 222 SER A N 1
ATOM 1742 C CA . SER A 1 222 ? 36.054 -0.449 -54.791 1.00 60.56 222 SER A CA 1
ATOM 1743 C C . SER A 1 222 ? 36.634 0.301 -53.582 1.00 60.56 222 SER A C 1
ATOM 1745 O O . SER A 1 222 ? 37.557 -0.215 -52.955 1.00 60.56 222 SER A O 1
ATOM 1747 N N . ARG A 1 223 ? 36.128 1.496 -53.228 1.00 57.34 223 ARG A N 1
ATOM 1748 C CA . ARG A 1 223 ? 36.699 2.334 -52.148 1.00 57.34 223 ARG A CA 1
ATOM 1749 C C . ARG A 1 223 ? 35.833 2.531 -50.900 1.00 57.34 223 ARG A C 1
ATOM 1751 O O . ARG A 1 223 ? 36.295 3.193 -49.972 1.00 57.34 223 ARG A O 1
ATOM 1758 N N . CYS A 1 224 ? 34.625 1.968 -50.818 1.00 59.03 224 CYS A N 1
ATOM 1759 C CA . CYS A 1 224 ? 33.857 2.062 -49.570 1.00 59.03 224 CYS A CA 1
ATOM 1760 C C . CYS A 1 224 ? 34.504 1.174 -48.478 1.00 59.03 224 CYS A C 1
ATOM 1762 O O . CYS A 1 224 ? 34.878 0.032 -48.760 1.00 59.03 224 CYS A O 1
ATOM 1764 N N . PRO A 1 225 ? 34.656 1.668 -47.233 1.00 63.34 225 PRO A N 1
ATOM 1765 C CA . PRO A 1 225 ? 35.218 0.881 -46.141 1.00 63.34 225 PRO A CA 1
ATOM 1766 C C . PRO A 1 225 ? 34.364 -0.376 -45.874 1.00 63.34 225 PRO A C 1
ATOM 1768 O O . PRO A 1 225 ? 33.132 -0.315 -45.956 1.00 63.34 225 PRO A O 1
ATOM 1771 N N . PRO A 1 226 ? 34.988 -1.520 -45.530 1.00 61.03 226 PRO A N 1
ATOM 1772 C CA . PRO A 1 226 ? 34.316 -2.823 -45.440 1.00 61.03 226 PRO A CA 1
ATOM 1773 C C . PRO A 1 226 ? 33.196 -2.873 -44.389 1.00 61.03 226 PRO A C 1
ATOM 1775 O O . PRO A 1 226 ? 32.300 -3.709 -44.483 1.00 61.03 226 PRO A O 1
ATOM 1778 N N . THR A 1 227 ? 33.188 -1.949 -43.427 1.00 58.88 227 THR A N 1
ATOM 1779 C CA . THR A 1 227 ? 32.123 -1.804 -42.425 1.00 58.88 227 THR A CA 1
ATOM 1780 C C . THR A 1 227 ? 30.775 -1.392 -43.022 1.00 58.88 227 THR A C 1
ATOM 1782 O O . THR A 1 227 ? 29.746 -1.788 -42.484 1.00 58.88 227 THR A O 1
ATOM 1785 N N . CYS A 1 228 ? 30.750 -0.671 -44.150 1.00 55.50 228 CYS A N 1
ATOM 1786 C CA . CYS A 1 228 ? 29.505 -0.287 -44.831 1.00 55.50 228 CYS A CA 1
ATOM 1787 C C . CYS A 1 228 ? 29.073 -1.307 -45.905 1.00 55.50 228 CYS A C 1
ATOM 1789 O O . CYS A 1 228 ? 27.917 -1.322 -46.324 1.00 55.50 228 CYS A O 1
ATOM 1791 N N . ALA A 1 229 ? 29.970 -2.204 -46.329 1.00 51.66 229 ALA A N 1
ATOM 1792 C CA . ALA A 1 229 ? 29.695 -3.186 -47.380 1.00 51.66 229 ALA A CA 1
ATOM 1793 C C . ALA A 1 229 ? 28.743 -4.316 -46.935 1.00 51.66 229 ALA A C 1
ATOM 1795 O O . ALA A 1 229 ? 28.029 -4.876 -47.767 1.00 51.66 229 ALA A O 1
ATOM 1796 N N . ASN A 1 230 ? 28.685 -4.629 -45.634 1.00 52.72 230 ASN A N 1
ATOM 1797 C CA . ASN A 1 230 ? 27.851 -5.721 -45.116 1.00 52.72 230 ASN A CA 1
ATOM 1798 C C . ASN A 1 230 ? 26.341 -5.427 -45.130 1.00 52.72 230 ASN A C 1
ATOM 1800 O O . ASN A 1 230 ? 25.556 -6.369 -45.161 1.00 52.72 230 ASN A O 1
ATOM 1804 N N . TYR A 1 231 ? 25.916 -4.160 -45.170 1.00 51.88 231 TYR A N 1
ATOM 1805 C CA . TYR A 1 231 ? 24.486 -3.818 -45.174 1.00 51.88 231 TYR A CA 1
ATOM 1806 C C . TYR A 1 231 ? 23.827 -4.070 -46.541 1.00 51.88 231 TYR A C 1
ATOM 1808 O O . TYR A 1 231 ? 22.672 -4.471 -46.622 1.00 51.88 231 TYR A O 1
ATOM 1816 N N . ARG A 1 232 ? 24.583 -3.926 -47.640 1.00 46.97 232 ARG A N 1
ATOM 1817 C CA . ARG A 1 232 ? 24.050 -4.069 -49.009 1.00 46.97 232 ARG A CA 1
ATOM 1818 C C . ARG A 1 232 ? 23.767 -5.517 -49.419 1.00 46.97 232 ARG A C 1
ATOM 1820 O O . ARG A 1 232 ? 23.083 -5.744 -50.411 1.00 46.97 232 ARG A O 1
ATOM 1827 N N . ARG A 1 233 ? 24.316 -6.498 -48.696 1.00 50.06 233 ARG A N 1
ATOM 1828 C CA . ARG A 1 233 ? 24.175 -7.920 -49.043 1.00 50.06 233 ARG A CA 1
ATOM 1829 C C . ARG A 1 233 ? 22.856 -8.528 -48.534 1.00 50.06 233 ARG A C 1
ATOM 1831 O O . ARG A 1 233 ? 22.449 -9.558 -49.057 1.00 50.06 233 ARG A O 1
ATOM 1838 N N . ALA A 1 234 ? 22.178 -7.883 -47.579 1.00 52.50 234 ALA A N 1
ATOM 1839 C CA . ALA A 1 234 ? 20.893 -8.348 -47.050 1.00 52.50 234 ALA A CA 1
ATOM 1840 C C . ALA A 1 234 ? 19.702 -8.006 -47.969 1.00 52.50 234 ALA A C 1
ATOM 1842 O O . ALA A 1 234 ? 18.845 -8.856 -48.176 1.00 52.50 234 ALA A O 1
ATOM 1843 N N . ASP A 1 235 ? 19.683 -6.826 -48.600 1.00 50.25 235 ASP A N 1
ATOM 1844 C CA . ASP A 1 235 ? 18.531 -6.388 -49.416 1.00 50.25 235 ASP A CA 1
ATOM 1845 C C . ASP A 1 235 ? 18.452 -7.017 -50.819 1.00 50.25 235 ASP A C 1
ATOM 1847 O O . ASP A 1 235 ? 17.408 -6.964 -51.459 1.00 50.25 235 ASP A O 1
ATOM 1851 N N . PHE A 1 236 ? 19.526 -7.635 -51.320 1.00 50.72 236 PHE A N 1
ATOM 1852 C CA . PHE A 1 236 ? 19.549 -8.199 -52.681 1.00 50.72 236 PHE A CA 1
ATOM 1853 C C . PHE A 1 236 ? 19.267 -9.706 -52.762 1.00 50.72 236 PHE A C 1
ATOM 1855 O O . PHE A 1 236 ? 19.290 -10.261 -53.856 1.00 50.72 236 PHE A O 1
ATOM 1862 N N . SER A 1 237 ? 19.003 -10.379 -51.637 1.00 52.94 237 SER A N 1
ATOM 1863 C CA . SER A 1 237 ? 18.751 -11.833 -51.607 1.00 52.94 237 SER A CA 1
ATOM 1864 C C . SER A 1 237 ? 17.274 -12.228 -51.455 1.00 52.94 237 SER A C 1
ATOM 1866 O O . SER A 1 237 ? 16.976 -13.415 -51.394 1.00 52.94 237 SER A O 1
ATOM 1868 N N . SER A 1 238 ? 16.340 -11.268 -51.452 1.00 49.28 238 SER A N 1
ATOM 1869 C CA . SER A 1 238 ? 14.885 -11.516 -51.395 1.00 49.28 238 SER A CA 1
ATOM 1870 C C . SER A 1 238 ? 14.140 -11.237 -52.710 1.00 49.28 238 SER A C 1
ATOM 1872 O O . SER A 1 238 ? 12.912 -11.282 -52.739 1.00 49.28 238 SER A O 1
ATOM 1874 N N . VAL A 1 239 ? 14.862 -10.971 -53.804 1.00 51.69 239 VAL A N 1
ATOM 1875 C CA . VAL A 1 239 ? 14.287 -10.777 -55.146 1.00 51.69 239 VAL A CA 1
ATOM 1876 C C . VAL A 1 239 ? 14.903 -11.785 -56.116 1.00 51.69 239 VAL A C 1
ATOM 1878 O O . VAL A 1 239 ? 15.669 -11.424 -57.004 1.00 51.69 239 VAL A O 1
ATOM 1881 N N . THR A 1 240 ? 14.583 -13.060 -55.916 1.00 47.50 240 THR A N 1
ATOM 1882 C CA . THR A 1 240 ? 14.626 -14.123 -56.935 1.00 47.50 240 THR A CA 1
ATOM 1883 C C . THR A 1 240 ? 13.597 -15.172 -56.579 1.00 47.50 240 THR A C 1
ATOM 1885 O O . THR A 1 240 ? 13.612 -15.585 -55.398 1.00 47.50 240 THR A O 1
#

Foldseek 3Di:
DPVVVVVVVVPPPPPPDPPDPPVVVCVVVCVVVCVVCVVVDPVVVVVVVVVVVVVVVVVPLPQAQCDDPVHAADPQWDADSNDTDGHPQWDDDPRDTDGAAAFFDFDDFQRSHPDPQWGFDWDQDPVRDTTTGTAGPPQFHQDPVVSDTHGPDDVVVVVVVVVVDPPDPPVVVVVVVVVVVVVVVVVVVVVVVVVVVVVCVVVVVVLVVLVVVCVVPVPDNPPRPVVNVVVVVVVPPPPD

Radius of gyration: 33.78 Å; Cα contacts (8 Å, |Δi|>4): 192; chains: 1; bounding box: 70×60×97 Å

Secondary structure (DSSP, 8-state):
--HHHHHHHH-SS-TTS----HHHHHHHHHHHHHHHHSSS-HHHHHHHHHHHHHHHHHHT-----S-BTTB---TTEEEETTEEEEPTTEEEETTEEEE-B-TTSB-SSGGGBSSTTEEEEEEE-TTS-EEEEEEE-TTEEEETTTTEEEE-S-HHHHHHHHHS----TTTHHHHHHHHHHHHHHHHHHHHHHHHHHHHHHHHHHHHHHHHHHHHH-TT-GGGS-HHHHTTTTTTTSS--

Organism: NCBI:txid2509291

Solvent-accessible surface area (backbone atoms only — not comparable to full-atom values): 14310 Å² total; per-residue (Å²): 132,62,68,65,70,52,49,68,73,63,60,89,82,57,95,84,60,78,92,63,57,62,70,54,53,48,47,51,55,42,47,58,47,42,62,57,42,65,72,50,42,70,65,56,55,55,47,51,51,50,50,49,53,50,51,59,59,56,67,71,63,79,65,42,84,72,23,48,95,93,36,71,49,58,77,62,37,44,69,54,74,18,31,66,40,47,40,94,68,35,35,76,56,96,88,45,50,42,66,54,28,52,81,72,32,76,44,92,46,42,77,31,26,75,44,91,57,29,31,48,41,80,43,77,41,98,84,76,47,76,44,36,21,18,36,49,35,100,58,29,40,76,36,84,88,78,73,43,62,41,76,69,60,62,67,73,60,54,54,52,54,62,75,69,46,94,77,61,84,70,67,55,60,61,52,51,54,52,54,51,52,52,50,54,52,54,51,52,53,53,53,52,53,52,52,51,53,51,50,51,51,54,52,47,55,54,52,48,53,54,49,52,56,62,63,72,50,76,86,56,86,86,71,69,60,73,85,66,57,66,65,65,63,64,75,66,72,80,78,125

Mean predicted aligned error: 18.4 Å